Protein AF-A0AAD6HAD9-F1 (afdb_monomer_lite)

Secondary structure (DSSP, 8-state):
--GGG-S-----S---HHHHHHT--GGGGTTHHHHHHHHHHHHHHH-TTT-TT--SS-HHHHHHHHHHHHHHHHHS-EEE---SSS--EEE-HHHHHHHHHHHHHSHHHHHHHHHHHHHHHHTT--HHHHHHHHHHHH---TT---GGG---PPPP------------EEETTEEE--------

Sequence (184 aa):
MQPDRVKGLVQDGVCDAEIMYSGYWTTNILHTDKIMTKCFESCQRAGPTQCSFAGDDSPKSLEATLDKNFESLNRTPLVVPGSDTRGPDIITYSDVLRYIKKSVYEPLEYFPTLADIFTGLSLGNRSVLADIKNAEKISIHPIDDDQRKLTFRPPIRGNHPEVPGIYCLHRWGRPFCSGEGGLF

Foldseek 3Di:
DCPVPDPDDDDDDDDDPVCVVVVNRPVVCLCLLVLLLVLLVVLCVVPCVQFVLHDPDHSVVSVVLVVVLQVVQQVDWQWDPDDPVGHTDTHHSVLLVVLSVVCSVPVVPRSRVNRVCSNCSSVSNHVSSRVVVVVVVVPPPVPPPPPVPPPPDDDDPDDDPDDDDQPQDCDSVDGDRDDDDDDD

Structure (mmCIF, N/CA/C/O backbone):
data_AF-A0AAD6HAD9-F1
#
_entry.id   AF-A0AAD6HAD9-F1
#
loop_
_atom_site.group_PDB
_atom_site.id
_atom_site.type_symbol
_atom_site.label_atom_id
_atom_site.label_alt_id
_atom_site.label_comp_id
_atom_site.label_asym_id
_atom_site.label_entity_id
_atom_site.label_seq_id
_atom_site.pdbx_PDB_ins_code
_atom_site.Cartn_x
_atom_site.Cartn_y
_atom_site.Cartn_z
_atom_site.occupancy
_atom_site.B_iso_or_equiv
_atom_site.auth_seq_id
_atom_site.auth_comp_id
_atom_site.auth_asym_id
_atom_site.auth_atom_id
_atom_site.pdbx_PDB_model_num
ATOM 1 N N . MET A 1 1 ? 29.698 -16.684 -18.029 1.00 71.69 1 MET A N 1
ATOM 2 C CA . MET A 1 1 ? 28.611 -16.364 -18.985 1.00 71.69 1 MET A CA 1
ATOM 3 C C . MET A 1 1 ? 29.084 -16.716 -20.401 1.00 71.69 1 MET A C 1
ATOM 5 O O . MET A 1 1 ? 30.279 -16.583 -20.629 1.00 71.69 1 MET A O 1
ATOM 9 N N . GLN A 1 2 ? 28.209 -17.199 -21.301 1.00 88.94 2 GLN A N 1
ATOM 10 C CA . GLN A 1 2 ? 28.517 -17.602 -22.698 1.00 88.94 2 GLN A CA 1
ATOM 11 C C . GLN A 1 2 ? 27.664 -16.786 -23.694 1.00 88.94 2 GLN A C 1
ATOM 13 O O . GLN A 1 2 ? 26.629 -17.271 -24.159 1.00 88.94 2 GLN A O 1
ATOM 18 N N . PRO A 1 3 ? 28.027 -15.519 -23.965 1.00 90.25 3 PRO A N 1
ATOM 19 C CA . PRO A 1 3 ? 27.210 -14.617 -24.782 1.00 90.25 3 PRO A CA 1
ATOM 20 C C . PRO A 1 3 ? 27.079 -15.085 -26.238 1.00 90.25 3 PRO A C 1
ATOM 22 O O . PRO A 1 3 ? 26.041 -14.889 -26.859 1.00 90.25 3 PRO A O 1
ATOM 25 N N . ASP A 1 4 ? 28.104 -15.767 -26.752 1.00 95.31 4 ASP A N 1
ATOM 26 C CA . ASP A 1 4 ? 28.208 -16.307 -28.113 1.00 95.31 4 ASP A CA 1
ATOM 27 C C . ASP A 1 4 ? 27.143 -17.364 -28.447 1.00 95.31 4 ASP A C 1
ATOM 29 O O . ASP A 1 4 ? 26.900 -17.662 -29.616 1.00 95.31 4 ASP A O 1
ATOM 33 N N . ARG A 1 5 ? 26.483 -17.926 -27.428 1.00 94.31 5 ARG A N 1
ATOM 34 C CA . ARG A 1 5 ? 25.480 -18.989 -27.585 1.00 94.31 5 ARG A CA 1
ATOM 35 C C . ARG A 1 5 ? 24.038 -18.499 -27.512 1.00 94.31 5 ARG A C 1
ATOM 37 O O . ARG A 1 5 ? 23.118 -19.285 -27.749 1.00 94.31 5 ARG A O 1
ATOM 44 N N . VAL A 1 6 ? 23.821 -17.228 -27.187 1.00 93.38 6 VAL A N 1
ATOM 45 C CA . VAL A 1 6 ? 22.478 -16.659 -27.050 1.00 93.38 6 VAL A CA 1
ATOM 46 C C . VAL A 1 6 ? 21.971 -16.238 -28.427 1.00 93.38 6 VAL A C 1
ATOM 48 O O . VAL A 1 6 ? 22.412 -15.241 -28.986 1.00 93.38 6 VAL A O 1
ATOM 51 N N . LYS A 1 7 ? 21.026 -17.005 -28.983 1.00 94.06 7 LYS A N 1
ATOM 52 C CA . LYS A 1 7 ? 20.388 -16.689 -30.277 1.00 94.06 7 LYS A CA 1
ATOM 53 C C . LYS A 1 7 ? 19.258 -15.659 -30.165 1.00 94.06 7 LYS A C 1
ATOM 55 O O . LYS A 1 7 ? 18.898 -15.045 -31.161 1.00 94.06 7 LYS A O 1
ATOM 60 N N . GLY A 1 8 ? 18.699 -15.491 -28.968 1.00 92.62 8 GLY A N 1
ATOM 61 C CA . GLY A 1 8 ? 17.641 -14.535 -28.661 1.00 92.62 8 GLY A CA 1
ATOM 62 C C . GLY A 1 8 ? 17.421 -14.446 -27.154 1.00 92.62 8 GLY A C 1
ATOM 63 O O . GLY A 1 8 ? 17.577 -15.442 -26.446 1.00 92.62 8 GLY A O 1
ATOM 64 N N . LEU A 1 9 ? 17.095 -13.250 -26.672 1.00 90.44 9 LEU A N 1
ATOM 65 C CA . LEU A 1 9 ? 16.843 -12.955 -25.265 1.00 90.44 9 LEU A CA 1
ATOM 66 C C . LEU A 1 9 ? 15.732 -11.909 -25.180 1.00 90.44 9 LEU A C 1
ATOM 68 O O . LEU A 1 9 ? 15.817 -10.869 -25.829 1.00 90.44 9 LEU A O 1
ATOM 72 N N . VAL A 1 10 ? 14.718 -12.182 -24.363 1.00 93.50 10 VAL A N 1
ATOM 73 C CA . VAL A 1 10 ? 13.719 -11.196 -23.945 1.00 93.50 10 VAL A CA 1
ATOM 74 C C . VAL A 1 10 ? 13.881 -11.023 -22.446 1.00 93.50 10 VAL A C 1
ATOM 76 O O . VAL A 1 10 ? 13.849 -12.002 -21.704 1.00 93.50 10 VAL A O 1
ATOM 79 N N . GLN A 1 11 ? 14.091 -9.783 -22.023 1.00 90.81 11 GLN A N 1
ATOM 80 C CA . GLN A 1 11 ? 14.205 -9.419 -20.622 1.00 90.81 11 GLN A CA 1
ATOM 81 C C . GLN A 1 11 ? 13.042 -8.494 -20.276 1.00 90.81 11 GLN A C 1
ATOM 83 O O . GLN A 1 11 ? 13.083 -7.300 -20.564 1.00 90.81 11 GLN A O 1
ATOM 88 N N . ASP A 1 12 ? 12.005 -9.081 -19.689 1.00 89.06 12 ASP A N 1
ATOM 89 C CA . ASP A 1 12 ? 10.844 -8.373 -19.162 1.00 89.06 12 ASP A CA 1
ATOM 90 C C . ASP A 1 12 ? 10.980 -8.293 -17.635 1.00 89.06 12 ASP A C 1
ATOM 92 O O . ASP A 1 12 ? 11.034 -9.319 -16.958 1.00 89.06 12 ASP A O 1
ATOM 96 N N . GLY A 1 13 ? 11.159 -7.078 -17.113 1.00 85.06 13 GLY A N 1
ATOM 97 C CA . GLY A 1 13 ? 11.623 -6.829 -15.744 1.00 85.06 13 GLY A CA 1
ATOM 98 C C . GLY A 1 13 ? 13.147 -6.684 -15.659 1.00 85.06 13 GLY A C 1
ATOM 99 O O . GLY A 1 13 ? 13.895 -7.649 -15.495 1.00 85.06 13 GLY A O 1
ATOM 100 N N . VAL A 1 14 ? 13.632 -5.445 -15.771 1.00 86.94 14 VAL A N 1
ATOM 101 C CA . VAL A 1 14 ? 15.060 -5.139 -15.609 1.00 86.94 14 VAL A CA 1
ATOM 102 C C . VAL A 1 14 ? 15.415 -5.160 -14.130 1.00 86.94 14 VAL A C 1
ATOM 104 O O . VAL A 1 14 ? 14.751 -4.531 -13.311 1.00 86.94 14 VAL A O 1
ATOM 107 N N . CYS A 1 15 ? 16.489 -5.868 -13.802 1.00 86.50 15 CYS A N 1
ATOM 108 C CA . CYS A 1 15 ? 16.972 -6.004 -12.443 1.00 86.50 15 CYS A CA 1
ATOM 109 C C . CYS A 1 15 ? 18.460 -5.665 -12.403 1.00 86.50 15 CYS A C 1
ATOM 111 O O . CYS A 1 15 ? 19.235 -6.183 -13.210 1.00 86.50 15 CYS A O 1
ATOM 113 N N . ASP A 1 16 ? 18.853 -4.783 -11.489 1.00 87.50 16 ASP A N 1
ATOM 114 C CA . ASP A 1 16 ? 20.256 -4.444 -11.274 1.00 87.50 16 ASP A CA 1
ATOM 115 C C . ASP A 1 16 ? 20.930 -5.580 -10.498 1.00 87.50 16 ASP A C 1
ATOM 117 O O . ASP A 1 16 ? 20.691 -5.762 -9.304 1.00 87.50 16 ASP A O 1
ATOM 121 N N . ALA A 1 17 ? 21.747 -6.376 -11.188 1.00 87.75 17 ALA A N 1
ATOM 122 C CA . ALA A 1 17 ? 22.358 -7.564 -10.607 1.00 87.75 17 ALA A CA 1
ATOM 123 C C . ALA A 1 17 ? 23.283 -7.238 -9.422 1.00 87.75 17 ALA A C 1
ATOM 125 O O . ALA A 1 17 ? 23.290 -7.984 -8.444 1.00 87.75 17 ALA A O 1
ATOM 126 N N . GLU A 1 18 ? 24.036 -6.137 -9.471 1.00 87.94 18 GLU A N 1
ATOM 127 C CA . GLU A 1 18 ? 24.963 -5.769 -8.394 1.00 87.94 18 GLU A CA 1
ATOM 128 C C . GLU A 1 18 ? 24.191 -5.420 -7.121 1.00 87.94 18 GLU A C 1
ATOM 130 O O . GLU A 1 18 ? 24.481 -5.940 -6.040 1.00 87.94 18 GLU A O 1
ATOM 135 N N . ILE A 1 19 ? 23.145 -4.608 -7.270 1.00 83.75 19 ILE A N 1
ATOM 136 C CA . ILE A 1 19 ? 22.260 -4.202 -6.179 1.00 83.75 19 ILE A CA 1
ATOM 137 C C . ILE A 1 19 ? 21.512 -5.418 -5.615 1.00 83.75 19 ILE A C 1
ATOM 139 O O . ILE A 1 19 ? 21.506 -5.627 -4.399 1.00 83.75 19 ILE A O 1
ATOM 143 N N . MET A 1 20 ? 21.000 -6.306 -6.468 1.00 82.00 20 MET A N 1
ATOM 144 C CA . MET A 1 20 ? 20.342 -7.537 -6.020 1.00 82.00 20 MET A CA 1
ATOM 145 C C . MET A 1 20 ? 21.268 -8.448 -5.214 1.00 82.00 20 MET A C 1
ATOM 147 O O . MET A 1 20 ? 20.885 -8.908 -4.136 1.00 82.00 20 MET A O 1
ATOM 151 N N . TYR A 1 21 ? 22.494 -8.688 -5.692 1.00 86.75 21 TYR A N 1
ATOM 152 C CA . TYR A 1 21 ? 23.461 -9.529 -4.979 1.00 86.75 21 TYR A CA 1
ATOM 153 C C . TYR A 1 21 ? 24.024 -8.862 -3.722 1.00 86.75 21 TYR A C 1
ATOM 155 O O . TYR A 1 21 ? 24.434 -9.564 -2.798 1.00 86.75 21 TYR A O 1
ATOM 163 N N . SER A 1 22 ? 24.001 -7.529 -3.641 1.00 88.50 22 SER A N 1
ATOM 164 C CA . SER A 1 22 ? 24.360 -6.800 -2.420 1.00 88.50 22 SER A CA 1
ATOM 165 C C . SER A 1 22 ? 23.329 -6.958 -1.293 1.00 88.50 22 SER A C 1
ATOM 167 O O . SER A 1 22 ? 23.626 -6.647 -0.141 1.00 88.50 22 SER A O 1
ATOM 169 N N . GLY A 1 23 ? 22.121 -7.443 -1.606 1.00 82.19 23 GLY A N 1
ATOM 170 C CA . GLY A 1 23 ? 21.014 -7.565 -0.658 1.00 82.19 23 GLY A CA 1
ATOM 171 C C . GLY A 1 23 ? 20.249 -6.259 -0.421 1.00 82.19 23 GLY A C 1
ATOM 172 O O . GLY A 1 23 ? 19.276 -6.257 0.333 1.00 82.19 23 GLY A O 1
ATOM 173 N N . TYR A 1 24 ? 20.624 -5.163 -1.083 1.00 77.75 24 TYR A N 1
ATOM 174 C CA . TYR A 1 24 ? 19.885 -3.904 -1.050 1.00 77.75 24 TYR A CA 1
ATOM 175 C C . TYR A 1 24 ? 18.878 -3.877 -2.201 1.00 77.75 24 TYR A C 1
ATOM 177 O O . TYR A 1 24 ? 19.264 -3.889 -3.350 1.00 77.75 24 TYR A O 1
ATOM 185 N N . TRP A 1 25 ? 17.573 -3.854 -1.926 1.00 75.31 25 TRP A N 1
ATOM 186 C CA . TRP A 1 25 ? 16.522 -3.946 -2.963 1.00 75.31 25 TRP A CA 1
ATOM 187 C C . TRP A 1 25 ? 15.905 -2.573 -3.275 1.00 75.31 25 TRP A C 1
ATOM 189 O O . TRP A 1 25 ? 14.703 -2.437 -3.505 1.00 75.31 25 TRP A O 1
ATOM 199 N N . THR A 1 26 ? 16.719 -1.521 -3.213 1.00 80.25 26 THR A N 1
ATOM 200 C CA . THR A 1 26 ? 16.258 -0.124 -3.205 1.00 80.25 26 THR A CA 1
ATOM 201 C C . THR A 1 26 ? 15.750 0.354 -4.564 1.00 80.25 26 THR A C 1
ATOM 203 O O . THR A 1 26 ? 14.850 1.191 -4.624 1.00 80.25 26 THR A O 1
ATOM 206 N N . THR A 1 27 ? 16.254 -0.204 -5.664 1.00 83.00 27 THR A N 1
ATOM 207 C CA . THR A 1 27 ? 15.806 0.137 -7.024 1.00 83.00 27 THR A CA 1
ATOM 208 C C . THR A 1 27 ? 14.362 -0.286 -7.291 1.00 83.00 27 THR A C 1
ATOM 210 O O . THR A 1 27 ? 13.644 0.415 -8.001 1.00 83.00 27 THR A O 1
ATOM 213 N N . ASN A 1 28 ? 13.897 -1.361 -6.649 1.00 80.38 28 ASN A N 1
ATOM 214 C CA . ASN A 1 28 ? 12.541 -1.891 -6.820 1.00 80.38 28 ASN A CA 1
ATOM 215 C C . ASN A 1 28 ? 11.458 -1.003 -6.190 1.00 80.38 28 ASN A C 1
ATOM 217 O O . ASN A 1 28 ? 10.289 -1.120 -6.546 1.00 80.38 28 ASN A O 1
ATOM 221 N N . ILE A 1 29 ? 11.827 -0.123 -5.254 1.00 85.50 29 ILE A N 1
ATOM 222 C CA . ILE A 1 29 ? 10.876 0.744 -4.543 1.00 85.50 29 ILE A CA 1
ATOM 223 C C . ILE A 1 29 ? 10.889 2.192 -5.039 1.00 85.50 29 ILE A C 1
ATOM 225 O O . ILE A 1 29 ? 9.988 2.951 -4.681 1.00 85.50 29 ILE A O 1
ATOM 229 N N . LEU A 1 30 ? 11.856 2.563 -5.887 1.00 88.00 30 LEU A N 1
ATOM 230 C CA . LEU A 1 30 ? 12.130 3.947 -6.292 1.00 88.00 30 LEU A CA 1
ATOM 231 C C . LEU A 1 30 ? 10.918 4.677 -6.890 1.00 88.00 30 LEU A C 1
ATOM 233 O O . LEU A 1 30 ? 10.802 5.885 -6.732 1.00 88.00 30 LEU A O 1
ATOM 237 N N . HIS A 1 31 ? 10.034 3.955 -7.581 1.00 89.56 31 HIS A N 1
ATOM 238 C CA . HIS A 1 31 ? 8.884 4.524 -8.293 1.00 89.56 31 HIS A CA 1
ATOM 239 C C . HIS A 1 31 ? 7.530 4.231 -7.634 1.00 89.56 31 HIS A C 1
ATOM 241 O O . HIS A 1 31 ? 6.481 4.513 -8.217 1.00 89.56 31 HIS A O 1
ATOM 247 N N . THR A 1 32 ? 7.535 3.653 -6.432 1.00 91.81 32 THR A N 1
ATOM 248 C CA . THR A 1 32 ? 6.307 3.252 -5.725 1.00 91.81 32 THR A CA 1
ATOM 249 C C . THR A 1 32 ? 5.399 4.449 -5.436 1.00 91.81 32 THR A C 1
ATOM 251 O O . THR A 1 32 ? 4.180 4.359 -5.557 1.00 91.81 32 THR A O 1
ATOM 254 N N . ASP A 1 33 ? 5.995 5.594 -5.107 1.00 90.56 33 ASP A N 1
ATOM 255 C CA . ASP A 1 33 ? 5.325 6.875 -4.863 1.00 90.56 33 ASP A CA 1
ATOM 256 C C . ASP A 1 33 ? 4.538 7.366 -6.090 1.00 90.56 33 ASP A C 1
ATOM 258 O O . ASP A 1 33 ? 3.381 7.782 -5.981 1.00 90.56 33 ASP A O 1
ATOM 262 N N . LYS A 1 34 ? 5.127 7.251 -7.284 1.00 94.00 34 LYS A N 1
ATOM 263 C CA . LYS A 1 34 ? 4.478 7.626 -8.546 1.00 94.00 34 LYS A CA 1
ATOM 264 C C . LYS A 1 34 ? 3.298 6.711 -8.855 1.00 94.00 34 LYS A C 1
ATOM 266 O O . LYS A 1 34 ? 2.255 7.194 -9.294 1.00 94.00 34 LYS A O 1
ATOM 271 N N . ILE A 1 35 ? 3.437 5.409 -8.599 1.00 95.31 35 ILE A N 1
ATOM 272 C CA . ILE A 1 35 ? 2.349 4.437 -8.780 1.00 95.31 35 ILE A CA 1
ATOM 273 C C . ILE A 1 35 ? 1.197 4.744 -7.813 1.00 95.31 35 ILE A C 1
ATOM 275 O O . ILE A 1 35 ? 0.042 4.799 -8.234 1.00 95.31 35 ILE A O 1
ATOM 279 N N . MET A 1 36 ? 1.497 5.044 -6.546 1.00 94.81 36 MET A N 1
ATOM 280 C CA . MET A 1 36 ? 0.482 5.451 -5.567 1.00 94.81 36 MET A CA 1
ATOM 281 C C . MET A 1 36 ? -0.199 6.769 -5.940 1.00 94.81 36 MET A C 1
ATOM 283 O O . MET A 1 36 ? -1.417 6.886 -5.821 1.00 94.81 36 MET A O 1
ATOM 287 N N . THR A 1 37 ? 0.545 7.727 -6.492 1.00 94.38 37 THR A N 1
ATOM 288 C CA . THR A 1 37 ? -0.038 8.964 -7.035 1.00 94.38 37 THR A CA 1
ATOM 289 C C . THR A 1 37 ? -1.063 8.646 -8.130 1.00 94.38 37 THR A C 1
ATOM 291 O O . THR A 1 37 ? -2.175 9.173 -8.112 1.00 94.38 37 THR A O 1
ATOM 294 N N . LYS A 1 38 ? -0.747 7.714 -9.043 1.00 94.81 38 LYS A N 1
ATOM 295 C CA . LYS A 1 38 ? -1.691 7.245 -10.071 1.00 94.81 38 LYS A CA 1
ATOM 296 C C . LYS A 1 38 ? -2.892 6.495 -9.501 1.00 94.81 38 LYS A C 1
ATOM 298 O O . LYS A 1 38 ? -3.981 6.615 -10.069 1.00 94.81 38 LYS A O 1
ATOM 303 N N . CYS A 1 39 ? -2.728 5.773 -8.393 1.00 94.25 39 CYS A N 1
ATOM 304 C CA . CYS A 1 39 ? -3.841 5.169 -7.663 1.00 94.25 39 CYS A CA 1
ATOM 305 C C . CYS A 1 39 ? -4.832 6.245 -7.196 1.00 94.25 39 CYS A C 1
ATOM 307 O O . CYS A 1 39 ? -6.022 6.147 -7.494 1.00 94.25 39 CYS A O 1
ATOM 309 N N . PHE A 1 40 ? -4.351 7.305 -6.539 1.00 94.81 40 PHE A N 1
ATOM 310 C CA . PHE A 1 40 ? -5.209 8.391 -6.053 1.00 94.81 40 PHE A CA 1
ATOM 311 C C . PHE A 1 40 ? -5.872 9.174 -7.190 1.00 94.81 40 PHE A C 1
ATOM 313 O O . PHE A 1 40 ? -7.075 9.411 -7.140 1.00 94.81 40 PHE A O 1
ATOM 320 N N . GLU A 1 41 ? -5.124 9.523 -8.242 1.00 94.31 41 GLU A N 1
ATOM 321 C CA . GLU A 1 41 ? -5.680 10.177 -9.437 1.00 94.31 41 GLU A CA 1
ATOM 322 C C . GLU A 1 41 ? -6.781 9.330 -10.093 1.00 94.31 41 GLU A C 1
ATOM 324 O O . GLU A 1 41 ? -7.819 9.848 -10.508 1.00 94.31 41 GLU A O 1
ATOM 329 N N . SER A 1 42 ? -6.566 8.017 -10.195 1.00 93.25 42 SER A N 1
ATOM 330 C CA . SER A 1 42 ? -7.535 7.106 -10.810 1.00 93.25 42 SER A CA 1
ATOM 331 C C . SER A 1 42 ? -8.772 6.926 -9.941 1.00 93.25 42 SER A C 1
ATOM 333 O O . SER A 1 42 ? -9.878 6.990 -10.468 1.00 93.25 42 SER A O 1
ATOM 335 N N . CYS A 1 43 ? -8.593 6.774 -8.629 1.00 94.12 43 CYS A N 1
ATOM 336 C CA . CYS A 1 43 ? -9.685 6.693 -7.666 1.00 94.12 43 CYS A CA 1
ATOM 337 C C . CYS A 1 43 ? -10.557 7.955 -7.700 1.00 94.12 43 CYS A C 1
ATOM 339 O O . CYS A 1 43 ? -11.773 7.864 -7.845 1.00 94.12 43 CYS A O 1
ATOM 341 N N . GLN A 1 44 ? -9.934 9.137 -7.668 1.00 93.00 44 GLN A N 1
ATOM 342 C CA . GLN A 1 44 ? -10.650 10.409 -7.742 1.00 93.00 44 GLN A CA 1
ATOM 343 C C . GLN A 1 44 ? -11.435 10.543 -9.057 1.00 93.00 44 GLN A C 1
ATOM 345 O O . GLN A 1 44 ? -12.605 10.913 -9.049 1.00 93.00 44 GLN A O 1
ATOM 350 N N . ARG A 1 45 ? -10.812 10.200 -10.192 1.00 92.94 45 ARG A N 1
ATOM 351 C CA . ARG A 1 45 ? -11.457 10.243 -11.513 1.00 92.94 45 ARG A CA 1
ATOM 352 C C . ARG A 1 45 ? -12.618 9.256 -11.644 1.00 92.94 45 ARG A C 1
ATOM 354 O O . ARG A 1 45 ? -13.565 9.547 -12.368 1.00 92.94 45 ARG A O 1
ATOM 361 N N . ALA A 1 46 ? -12.536 8.102 -10.986 1.00 93.12 46 ALA A N 1
ATOM 362 C CA . ALA A 1 46 ? -13.614 7.118 -10.950 1.00 93.12 46 ALA A CA 1
ATOM 363 C C . ALA A 1 46 ? -14.814 7.609 -10.114 1.00 93.12 46 ALA A C 1
ATOM 365 O O . ALA A 1 46 ? -15.957 7.259 -10.405 1.00 93.12 46 ALA A O 1
ATOM 366 N N . GLY A 1 47 ? -14.553 8.464 -9.120 1.00 91.75 47 GLY A N 1
ATOM 367 C CA . GLY A 1 47 ? -15.562 9.059 -8.251 1.00 91.75 47 GLY A CA 1
ATOM 368 C C . GLY A 1 47 ? -16.059 8.108 -7.151 1.00 91.75 47 GLY A C 1
ATOM 369 O O . GLY A 1 47 ? -15.714 6.923 -7.138 1.00 91.75 47 GLY A O 1
ATOM 370 N N . PRO A 1 48 ? -16.901 8.609 -6.228 1.00 91.12 48 PRO A N 1
ATOM 371 C CA . PRO A 1 48 ? -17.311 7.885 -5.017 1.00 91.12 48 PRO A CA 1
ATOM 372 C C . PRO A 1 48 ? -18.166 6.641 -5.283 1.00 91.12 48 PRO A C 1
ATOM 374 O O . PRO A 1 48 ? -18.316 5.794 -4.410 1.00 91.12 48 PRO A O 1
ATOM 377 N N . THR A 1 49 ? -18.734 6.507 -6.483 1.00 90.50 49 THR A N 1
ATOM 378 C CA . THR A 1 49 ? -19.531 5.334 -6.868 1.00 90.50 49 THR A CA 1
ATOM 379 C C . THR A 1 49 ? -18.675 4.134 -7.267 1.00 90.50 49 THR A C 1
ATOM 381 O O . THR A 1 49 ? -19.144 3.005 -7.157 1.00 90.50 49 THR A O 1
ATOM 384 N N . GLN A 1 50 ? -17.447 4.363 -7.745 1.00 90.94 50 GLN A N 1
ATOM 385 C CA . GLN A 1 50 ? -16.538 3.311 -8.219 1.00 90.94 50 GLN A CA 1
ATOM 386 C C . GLN A 1 50 ? -15.293 3.152 -7.345 1.00 90.94 50 GLN A C 1
ATOM 388 O O . GLN A 1 50 ? -14.665 2.097 -7.371 1.00 90.94 50 GLN A O 1
ATOM 393 N N . CYS A 1 51 ? -14.925 4.180 -6.583 1.00 94.06 51 CYS A N 1
ATOM 394 C CA . CYS A 1 51 ? -13.837 4.121 -5.624 1.00 94.06 51 CYS A CA 1
ATOM 395 C C . CYS A 1 51 ? -14.319 4.637 -4.269 1.00 94.06 51 CYS A C 1
ATOM 397 O O . CYS A 1 51 ? -14.625 5.819 -4.127 1.00 94.06 51 CYS A O 1
ATOM 399 N N . SER A 1 52 ? -14.332 3.773 -3.256 1.00 92.50 52 SER A N 1
ATOM 400 C CA . SER A 1 52 ? -14.795 4.122 -1.907 1.00 92.50 52 SER A CA 1
ATOM 401 C C . SER A 1 52 ? -13.954 5.221 -1.246 1.00 92.50 52 SER A C 1
ATOM 403 O O . SER A 1 52 ? -14.439 5.941 -0.378 1.00 92.50 52 SER A O 1
ATOM 405 N N . PHE A 1 53 ? -12.685 5.336 -1.654 1.00 92.19 53 PHE A N 1
ATOM 406 C CA . PHE A 1 53 ? -11.737 6.310 -1.121 1.00 92.19 53 PHE A CA 1
ATOM 407 C C . PHE A 1 53 ? -11.759 7.633 -1.885 1.00 92.19 53 PHE A C 1
ATOM 409 O O . PHE A 1 53 ? -10.983 8.532 -1.570 1.00 92.19 53 PHE A O 1
ATOM 416 N N . ALA A 1 54 ? -12.603 7.769 -2.911 1.00 90.62 54 ALA A N 1
ATOM 417 C CA . ALA A 1 54 ? -12.728 9.029 -3.621 1.00 90.62 54 ALA A CA 1
ATOM 418 C C . ALA A 1 54 ? -13.361 10.066 -2.686 1.00 90.62 54 ALA A C 1
ATOM 420 O O . ALA A 1 54 ? -14.495 9.913 -2.238 1.00 90.62 54 ALA A O 1
ATOM 421 N N . GLY A 1 55 ? -12.600 11.113 -2.385 1.00 77.94 55 GLY A N 1
ATOM 422 C CA . GLY A 1 55 ? -13.098 12.299 -1.703 1.00 77.94 55 GLY A CA 1
ATOM 423 C C . GLY A 1 55 ? -13.533 13.369 -2.699 1.00 77.94 55 GLY A C 1
ATOM 424 O O . GLY A 1 55 ? -13.207 13.300 -3.884 1.00 77.94 55 GLY A O 1
ATOM 425 N N . ASP A 1 56 ? -14.206 14.395 -2.185 1.00 71.12 56 ASP A N 1
ATOM 426 C CA . ASP A 1 56 ? -14.631 15.563 -2.971 1.00 71.12 56 ASP A CA 1
ATOM 427 C C . ASP A 1 56 ? -13.446 16.460 -3.395 1.00 71.12 56 ASP A C 1
ATOM 429 O O . ASP A 1 56 ? -13.564 17.305 -4.281 1.00 71.12 56 ASP A O 1
ATOM 433 N N . ASP A 1 57 ? -12.284 16.252 -2.770 1.00 69.38 57 ASP A N 1
ATOM 434 C CA . ASP A 1 57 ? -11.065 17.038 -2.947 1.00 69.38 57 ASP A CA 1
ATOM 435 C C . ASP A 1 57 ? -10.060 16.391 -3.925 1.00 69.38 57 ASP A C 1
ATOM 437 O O . ASP A 1 57 ? -10.306 15.369 -4.555 1.00 69.38 57 ASP A O 1
ATOM 441 N N . SER A 1 58 ? -8.880 17.006 -4.062 1.00 86.75 58 SER A N 1
ATOM 442 C CA . SER A 1 58 ? -7.774 16.580 -4.940 1.00 86.75 58 SER A CA 1
ATOM 443 C C . SER A 1 58 ? -7.110 15.234 -4.561 1.00 86.75 58 SER A C 1
ATOM 445 O O . SER A 1 58 ? -7.138 14.850 -3.388 1.00 86.75 58 SER A O 1
ATOM 447 N N . PRO A 1 59 ? -6.358 14.574 -5.476 1.00 87.81 59 PRO A N 1
ATOM 448 C CA . PRO A 1 59 ? -5.578 13.363 -5.164 1.00 87.81 59 PRO A CA 1
ATOM 449 C C . PRO A 1 59 ? -4.566 13.578 -4.031 1.00 87.81 59 PRO A C 1
ATOM 451 O O . PRO A 1 59 ? -4.276 12.674 -3.255 1.00 87.81 59 PRO A O 1
ATOM 454 N N . LYS A 1 60 ? -4.067 14.811 -3.891 1.00 89.31 60 LYS A N 1
ATOM 455 C CA . LYS A 1 60 ? -3.157 15.211 -2.814 1.00 89.31 60 LYS A CA 1
ATOM 456 C C . LYS A 1 60 ? -3.833 15.196 -1.437 1.00 89.31 60 LYS A C 1
ATOM 458 O O . LYS A 1 60 ? -3.166 14.974 -0.431 1.00 89.31 60 LYS A O 1
ATOM 463 N N . SER A 1 61 ? -5.147 15.423 -1.382 1.00 90.75 61 SER A N 1
ATOM 464 C CA . SER A 1 61 ? -5.930 15.289 -0.146 1.00 90.75 61 SER A CA 1
ATOM 465 C C . SER A 1 61 ? -6.027 13.822 0.284 1.00 90.75 61 SER A C 1
ATOM 467 O O . SER A 1 61 ? -5.883 13.508 1.467 1.00 90.75 61 SER A O 1
ATOM 469 N N . LEU A 1 62 ? -6.174 12.909 -0.682 1.00 91.38 62 LEU A N 1
ATOM 470 C CA . LEU A 1 62 ? -6.174 11.464 -0.439 1.00 91.38 62 LEU A CA 1
ATOM 471 C C . LEU A 1 62 ? -4.818 10.978 0.087 1.00 91.38 62 LEU A C 1
ATOM 473 O O . LEU A 1 62 ? -4.771 10.264 1.087 1.00 91.38 62 LEU A O 1
ATOM 477 N N . GLU A 1 63 ? -3.721 11.442 -0.518 1.00 91.94 63 GLU A N 1
ATOM 478 C CA . GLU A 1 63 ? -2.354 11.186 -0.037 1.00 91.94 63 GLU A CA 1
ATOM 479 C C . GLU A 1 63 ? -2.164 11.693 1.404 1.00 91.94 63 GLU A C 1
ATOM 481 O O . GLU A 1 63 ? -1.729 10.946 2.279 1.00 91.94 63 GLU A O 1
ATOM 486 N N . ALA A 1 64 ? -2.580 12.931 1.696 1.00 92.75 64 ALA A N 1
ATOM 487 C CA . ALA A 1 64 ? -2.489 13.499 3.042 1.00 92.75 64 ALA A CA 1
ATOM 488 C C . ALA A 1 64 ? -3.357 12.754 4.073 1.00 92.75 64 ALA A C 1
ATOM 490 O O . ALA A 1 64 ? -3.004 12.680 5.251 1.00 92.75 64 ALA A O 1
ATOM 491 N N . THR A 1 65 ? -4.498 12.209 3.649 1.00 92.50 65 THR A N 1
ATOM 492 C CA . THR A 1 65 ? -5.376 11.392 4.498 1.00 92.50 65 THR A CA 1
ATOM 493 C C . THR A 1 65 ? -4.718 10.057 4.823 1.00 92.50 65 THR A C 1
ATOM 495 O O . THR A 1 65 ? -4.702 9.650 5.985 1.00 92.50 65 THR A O 1
ATOM 498 N N . LEU A 1 66 ? -4.106 9.408 3.828 1.00 92.56 66 LEU A N 1
ATOM 499 C CA . LEU A 1 66 ? -3.337 8.188 4.054 1.00 92.56 66 LEU A CA 1
ATOM 500 C C . LEU A 1 66 ? -2.167 8.429 5.018 1.00 92.56 66 LEU A C 1
ATOM 502 O O . LEU A 1 66 ? -1.968 7.637 5.937 1.00 92.56 66 LEU A O 1
ATOM 506 N N . ASP A 1 67 ? -1.444 9.538 4.866 1.00 92.94 67 ASP A N 1
ATOM 507 C CA . ASP A 1 67 ? -0.338 9.887 5.762 1.00 92.94 67 ASP A CA 1
ATOM 508 C C . ASP A 1 67 ? -0.799 10.042 7.219 1.00 92.94 67 ASP A C 1
ATOM 510 O O . ASP A 1 67 ? -0.172 9.499 8.129 1.00 92.94 67 ASP A O 1
ATOM 514 N N . LYS A 1 68 ? -1.941 10.699 7.456 1.00 93.56 68 LYS A N 1
ATOM 515 C CA . LYS A 1 68 ? -2.536 10.795 8.802 1.00 93.56 68 LYS A CA 1
ATOM 516 C C . LYS A 1 68 ? -2.913 9.423 9.360 1.00 93.56 68 LYS A C 1
ATOM 518 O O . LYS A 1 68 ? -2.662 9.146 10.535 1.00 93.56 68 LYS A O 1
ATOM 523 N N . ASN A 1 69 ? -3.488 8.554 8.527 1.00 92.25 69 ASN A N 1
ATOM 524 C CA . ASN A 1 69 ? -3.815 7.185 8.921 1.00 92.25 69 ASN A CA 1
ATOM 525 C C . ASN A 1 69 ? -2.546 6.408 9.305 1.00 92.25 69 ASN A C 1
ATOM 527 O O . ASN A 1 69 ? -2.546 5.685 10.299 1.00 92.25 69 ASN A O 1
ATOM 531 N N . PHE A 1 70 ? -1.443 6.592 8.580 1.00 93.19 70 PHE A N 1
ATOM 532 C CA . PHE A 1 70 ? -0.151 5.983 8.898 1.00 93.19 70 PHE A CA 1
ATOM 533 C C . PHE A 1 70 ? 0.473 6.509 10.184 1.00 93.19 70 PHE A C 1
ATOM 535 O O . PHE A 1 70 ? 0.935 5.709 10.999 1.00 93.19 70 PHE A O 1
ATOM 542 N N . GLU A 1 71 ? 0.440 7.819 10.415 1.00 93.31 71 GLU A N 1
ATOM 543 C CA . GLU A 1 71 ? 0.884 8.406 11.681 1.00 93.31 71 GLU A CA 1
ATOM 544 C C . GLU A 1 71 ? 0.084 7.851 12.868 1.00 93.31 71 GLU A C 1
ATOM 546 O O . GLU A 1 71 ? 0.664 7.508 13.902 1.00 93.31 71 GLU A O 1
ATOM 551 N N . SER A 1 72 ? -1.235 7.700 12.706 1.00 91.38 72 SER A N 1
ATOM 552 C CA . SER A 1 72 ? -2.109 7.096 13.714 1.00 91.38 72 SER A CA 1
ATOM 553 C C . SER A 1 72 ? -1.770 5.622 13.955 1.00 91.38 72 SER A C 1
ATOM 555 O O . SER A 1 72 ? -1.521 5.234 15.097 1.00 91.38 72 SER A O 1
ATOM 557 N N . LEU A 1 73 ? -1.666 4.819 12.890 1.00 89.69 73 LEU A N 1
ATOM 558 C CA . LEU A 1 73 ? -1.337 3.390 12.958 1.00 89.69 73 LEU A CA 1
ATOM 559 C C . LEU A 1 73 ? 0.019 3.110 13.600 1.00 89.69 73 LEU A C 1
ATOM 561 O O . LEU A 1 73 ? 0.172 2.111 14.302 1.00 89.69 73 LEU A O 1
ATOM 565 N N . ASN A 1 74 ? 1.005 3.972 13.353 1.00 89.19 74 ASN A N 1
ATOM 566 C CA . ASN A 1 74 ? 2.343 3.813 13.907 1.00 89.19 74 ASN A CA 1
ATOM 567 C C . ASN A 1 74 ? 2.370 4.075 15.424 1.00 89.19 74 ASN A C 1
ATOM 569 O O . ASN A 1 74 ? 3.145 3.459 16.149 1.00 89.19 74 ASN A O 1
ATOM 573 N N . ARG A 1 75 ? 1.502 4.967 15.922 1.00 91.38 75 ARG A N 1
ATOM 574 C CA . ARG A 1 75 ? 1.365 5.249 17.362 1.00 91.38 75 ARG A CA 1
ATOM 575 C C . ARG A 1 75 ? 0.464 4.247 18.068 1.00 91.38 75 ARG A C 1
ATOM 577 O O . ARG A 1 75 ? 0.704 3.903 19.223 1.00 91.38 75 ARG A O 1
ATOM 584 N N . THR A 1 76 ? -0.611 3.825 17.414 1.00 91.75 76 THR A N 1
ATOM 585 C CA . THR A 1 76 ? -1.633 2.973 18.018 1.00 91.75 76 THR A CA 1
ATOM 586 C C . THR A 1 76 ? -2.117 1.952 16.994 1.00 91.75 76 THR A C 1
ATOM 588 O O . THR A 1 76 ? -3.008 2.248 16.194 1.00 91.75 76 THR A O 1
ATOM 591 N N . PRO A 1 77 ? -1.552 0.730 17.025 1.00 89.62 77 PRO A N 1
ATOM 592 C CA . PRO A 1 77 ? -2.053 -0.377 16.232 1.00 89.62 77 PRO A CA 1
ATOM 593 C C . PRO A 1 77 ? -3.528 -0.640 16.513 1.00 89.62 77 PRO A C 1
ATOM 595 O O . PRO A 1 77 ? -4.035 -0.454 17.624 1.00 89.62 77 PRO A O 1
ATOM 598 N N . LEU A 1 78 ? -4.226 -1.112 15.493 1.00 90.69 78 LEU A N 1
ATOM 599 C CA . LEU A 1 78 ? -5.662 -1.276 15.541 1.00 90.69 78 LEU A CA 1
ATOM 600 C C . LEU A 1 78 ? -6.012 -2.715 15.900 1.00 90.69 78 LEU A C 1
ATOM 602 O O . LEU A 1 78 ? -5.882 -3.622 15.086 1.00 90.69 78 LEU A O 1
ATOM 606 N N . VAL A 1 79 ? -6.504 -2.920 17.119 1.00 91.62 79 VAL A N 1
ATOM 607 C CA . VAL A 1 79 ? -7.050 -4.215 17.538 1.00 91.62 79 VAL A CA 1
ATOM 608 C C . VAL A 1 79 ? -8.358 -4.484 16.796 1.00 91.62 79 VAL A C 1
ATOM 610 O O . VA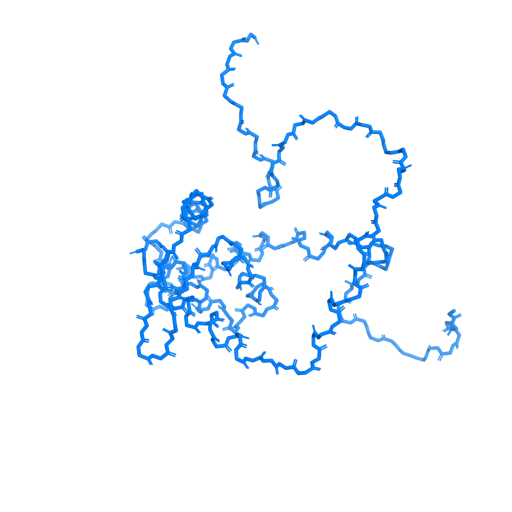L A 1 79 ? -9.198 -3.585 16.659 1.00 91.62 79 VAL A O 1
ATOM 613 N N . VAL A 1 80 ? -8.516 -5.717 16.326 1.00 92.88 80 VAL A N 1
ATOM 614 C CA . VAL A 1 80 ? -9.718 -6.232 15.675 1.00 92.88 80 VAL A CA 1
ATOM 615 C C . VAL A 1 80 ? -10.216 -7.417 16.494 1.00 92.88 80 VAL A C 1
ATOM 617 O O . VAL A 1 80 ? -9.502 -8.419 16.600 1.00 92.88 80 VAL A O 1
ATOM 620 N N . PRO A 1 81 ? -11.420 -7.327 17.085 1.00 91.12 81 PRO A N 1
ATOM 621 C CA . PRO A 1 81 ? -12.024 -8.455 17.776 1.00 91.12 81 PRO A CA 1
ATOM 622 C C . PRO A 1 81 ? -12.124 -9.685 16.870 1.00 91.12 81 PRO A C 1
ATOM 624 O O . PRO A 1 81 ? -12.154 -9.576 15.638 1.00 91.12 81 PRO A O 1
ATOM 627 N N . GLY A 1 82 ? -12.165 -10.861 17.492 1.00 90.31 82 GLY A N 1
ATOM 628 C CA . GLY A 1 82 ? -12.512 -12.078 16.772 1.00 90.31 82 GLY A CA 1
ATOM 629 C C . GLY A 1 82 ? -13.961 -12.027 16.286 1.00 90.31 82 GLY A C 1
ATOM 630 O O . GLY A 1 82 ? -14.812 -11.397 16.914 1.00 90.31 82 GLY A O 1
ATOM 631 N N . SER A 1 83 ? -14.217 -12.691 15.169 1.00 88.44 83 SER A N 1
ATOM 632 C CA . SER A 1 83 ? -15.542 -13.021 14.651 1.00 88.44 83 SER A CA 1
ATOM 633 C C . SER A 1 83 ? -15.732 -14.541 14.673 1.00 88.44 83 SER A C 1
ATOM 635 O O . SER A 1 83 ? -14.803 -15.289 14.984 1.00 88.44 83 SER A O 1
ATOM 637 N N . ASP A 1 84 ? -16.911 -15.012 14.271 1.00 86.75 84 ASP A N 1
ATOM 638 C CA . ASP A 1 84 ? -17.191 -16.449 14.132 1.00 86.75 84 ASP A CA 1
ATOM 639 C C . ASP A 1 84 ? -16.269 -17.148 13.114 1.00 86.75 84 ASP A C 1
ATOM 641 O O . ASP A 1 84 ? -16.063 -18.358 13.178 1.00 86.75 84 ASP A O 1
ATOM 645 N N . THR A 1 85 ? -15.697 -16.390 12.174 1.00 84.12 85 THR A N 1
ATOM 646 C CA . THR A 1 85 ? -14.858 -16.900 11.080 1.00 84.12 85 THR A CA 1
ATOM 647 C C . THR A 1 85 ? -13.366 -16.634 11.269 1.00 84.12 85 THR A C 1
ATOM 649 O O . THR A 1 85 ? -12.551 -17.240 10.573 1.00 84.12 85 THR A O 1
ATOM 652 N N . ARG A 1 86 ? -12.975 -15.744 12.191 1.00 88.31 86 ARG A N 1
ATOM 653 C CA . ARG A 1 86 ? -11.587 -15.296 12.359 1.00 88.31 86 ARG A CA 1
ATOM 654 C C . ARG A 1 86 ? -11.272 -14.980 13.821 1.00 88.31 86 ARG A C 1
ATOM 656 O O . ARG A 1 86 ? -11.999 -14.247 14.477 1.00 88.31 86 ARG A O 1
ATOM 663 N N . GLY A 1 87 ? -10.125 -15.445 14.317 1.00 88.69 87 GLY A N 1
ATOM 664 C CA . GLY A 1 87 ? -9.624 -15.055 15.642 1.00 88.69 87 GLY A CA 1
ATOM 665 C C . GLY A 1 87 ? -9.301 -13.551 15.762 1.00 88.69 87 GLY A C 1
ATOM 666 O O . GLY A 1 87 ? -9.193 -12.853 14.751 1.00 88.69 87 GLY A O 1
ATOM 667 N N . PRO A 1 88 ? -9.123 -13.020 16.983 1.00 91.19 88 PRO A N 1
ATOM 668 C CA . PRO A 1 88 ? -8.700 -11.633 17.163 1.00 91.19 88 PRO A CA 1
ATOM 669 C C . PRO A 1 88 ? -7.364 -11.369 16.452 1.00 91.19 88 PRO A C 1
ATOM 671 O O . PRO A 1 88 ? -6.478 -12.225 16.438 1.00 91.19 88 PRO A O 1
ATOM 674 N N . ASP A 1 89 ? -7.217 -10.186 15.857 1.00 90.75 89 ASP A N 1
ATOM 675 C CA . ASP A 1 89 ? -6.001 -9.778 15.141 1.00 90.75 89 ASP A CA 1
ATOM 676 C C . ASP A 1 89 ? -5.650 -8.320 15.468 1.00 90.75 89 ASP A C 1
ATOM 678 O O . ASP A 1 89 ? -6.449 -7.566 16.028 1.00 90.75 89 ASP A O 1
ATOM 682 N N . ILE A 1 90 ? -4.432 -7.921 15.124 1.00 90.62 90 ILE A N 1
ATOM 683 C CA . ILE A 1 90 ? -3.935 -6.556 15.258 1.00 90.62 90 ILE A CA 1
ATOM 684 C C . ILE A 1 90 ? -3.506 -6.095 13.873 1.00 90.62 90 ILE A C 1
ATOM 686 O O . ILE A 1 90 ? -2.679 -6.738 13.226 1.00 90.62 90 ILE A O 1
ATOM 690 N N . ILE A 1 91 ? -4.061 -4.973 13.430 1.00 91.44 91 ILE A N 1
ATOM 691 C CA . ILE A 1 91 ? -3.674 -4.300 12.196 1.00 91.44 91 ILE A CA 1
ATOM 692 C C . ILE A 1 91 ? -2.618 -3.251 12.513 1.00 91.44 91 ILE A C 1
ATOM 694 O O . ILE A 1 91 ? -2.813 -2.360 13.343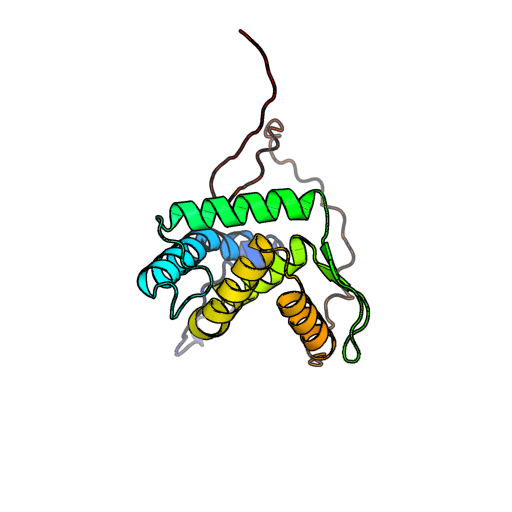 1.00 91.44 91 ILE A O 1
ATOM 698 N N . THR A 1 92 ? -1.489 -3.369 11.832 1.00 90.25 92 THR A N 1
ATOM 699 C CA . THR A 1 92 ? -0.324 -2.501 11.980 1.00 90.25 92 THR A CA 1
ATOM 700 C C . THR A 1 92 ? -0.064 -1.716 10.700 1.00 90.25 92 THR A C 1
ATOM 702 O O . THR A 1 92 ? -0.551 -2.059 9.622 1.00 90.25 92 THR A O 1
ATOM 705 N N . TYR A 1 93 ? 0.777 -0.688 10.804 1.00 90.38 93 TYR A N 1
ATOM 706 C CA . TYR A 1 93 ? 1.316 0.025 9.646 1.00 90.38 93 TYR A CA 1
ATOM 707 C C . TYR A 1 93 ? 1.926 -0.928 8.597 1.00 90.38 93 TYR A C 1
ATOM 709 O O . TYR A 1 93 ? 1.684 -0.786 7.398 1.00 90.38 93 TYR A O 1
ATOM 717 N N . SER A 1 94 ? 2.657 -1.954 9.045 1.00 89.50 94 SER A N 1
ATOM 718 C CA . SER A 1 94 ? 3.287 -2.943 8.165 1.00 89.50 94 SER A CA 1
ATOM 719 C C . SER A 1 94 ? 2.284 -3.800 7.391 1.00 89.50 94 SER A C 1
ATOM 721 O O . SER A 1 94 ? 2.581 -4.188 6.262 1.00 89.50 94 SER A O 1
ATOM 723 N N . ASP A 1 95 ? 1.104 -4.074 7.953 1.00 92.12 95 ASP A N 1
ATOM 724 C CA . ASP A 1 95 ? 0.053 -4.823 7.253 1.00 92.12 95 ASP A CA 1
ATOM 725 C C . ASP A 1 95 ? -0.489 -4.019 6.063 1.00 92.12 95 ASP A C 1
ATOM 727 O O . ASP A 1 95 ? -0.641 -4.555 4.965 1.00 92.12 95 ASP A O 1
ATOM 731 N N . VAL A 1 96 ? -0.695 -2.710 6.246 1.00 93.19 96 VAL A N 1
ATOM 732 C CA . VAL A 1 96 ? -1.136 -1.830 5.153 1.00 93.19 96 VAL A CA 1
ATOM 733 C C . VAL A 1 96 ? -0.046 -1.697 4.091 1.00 93.19 96 VAL A C 1
ATOM 735 O O . VAL A 1 96 ? -0.333 -1.821 2.902 1.00 93.19 96 VAL A O 1
ATOM 738 N N . LEU A 1 97 ? 1.219 -1.521 4.495 1.00 92.12 97 LEU A N 1
ATOM 739 C CA . LEU A 1 97 ? 2.341 -1.498 3.550 1.00 92.12 97 LEU A CA 1
ATOM 740 C C . LEU A 1 97 ? 2.468 -2.798 2.752 1.00 92.12 97 LEU A C 1
ATOM 742 O O . LEU A 1 97 ? 2.808 -2.757 1.570 1.00 92.12 97 LEU A O 1
ATOM 746 N N . ARG A 1 98 ? 2.195 -3.951 3.371 1.00 91.88 98 ARG A N 1
ATOM 747 C CA . ARG A 1 98 ? 2.216 -5.242 2.677 1.00 91.88 98 ARG A CA 1
ATOM 748 C C . ARG A 1 98 ? 1.163 -5.290 1.573 1.00 91.88 98 ARG A C 1
ATOM 750 O O . ARG A 1 98 ? 1.473 -5.730 0.467 1.00 91.88 98 ARG A O 1
ATOM 757 N N . TYR A 1 99 ? -0.037 -4.783 1.847 1.00 94.12 99 TYR A N 1
ATOM 758 C CA . TYR A 1 99 ? -1.097 -4.727 0.845 1.00 94.12 99 TYR A CA 1
ATOM 759 C C . TYR A 1 99 ? -0.823 -3.678 -0.244 1.00 94.12 99 TYR A C 1
ATOM 761 O O . TYR A 1 99 ? -1.053 -3.944 -1.424 1.00 94.12 99 TYR A O 1
ATOM 769 N N . ILE A 1 100 ? -0.237 -2.527 0.110 1.00 94.81 100 ILE A N 1
ATOM 770 C CA . ILE A 1 100 ? 0.253 -1.546 -0.873 1.00 94.81 100 ILE A CA 1
ATOM 771 C C . ILE A 1 100 ? 1.298 -2.181 -1.783 1.00 94.81 100 ILE A C 1
ATOM 773 O O . ILE A 1 100 ? 1.187 -2.047 -2.995 1.00 94.81 100 ILE A O 1
ATOM 777 N N . LYS A 1 101 ? 2.275 -2.916 -1.234 1.00 92.25 101 LYS A N 1
ATOM 778 C CA . LYS A 1 101 ? 3.285 -3.626 -2.032 1.00 92.25 101 LYS A CA 1
ATOM 779 C C . LYS A 1 101 ? 2.619 -4.535 -3.067 1.00 92.25 101 LYS A C 1
ATOM 781 O O . LYS A 1 101 ? 2.976 -4.472 -4.235 1.00 92.25 101 LYS A O 1
ATOM 786 N N . LYS A 1 102 ? 1.650 -5.354 -2.652 1.00 91.50 102 LYS A N 1
ATOM 787 C CA . LYS A 1 102 ? 0.889 -6.224 -3.562 1.00 91.50 102 LYS A CA 1
ATOM 788 C C . LYS A 1 102 ? 0.192 -5.406 -4.655 1.00 91.50 102 LYS A C 1
ATOM 790 O O . LYS A 1 102 ? 0.293 -5.709 -5.839 1.00 91.50 102 LYS A O 1
ATOM 795 N N . SER A 1 103 ? -0.421 -4.302 -4.247 1.00 94.81 103 SER A N 1
ATOM 796 C CA . SER A 1 103 ? -1.180 -3.419 -5.123 1.00 94.81 103 SER A CA 1
ATOM 797 C C . SER A 1 103 ? -0.335 -2.694 -6.162 1.00 94.81 103 SER A C 1
ATOM 799 O O . SER A 1 103 ? -0.753 -2.572 -7.303 1.00 94.81 103 SER A O 1
ATOM 801 N N . VAL A 1 104 ? 0.860 -2.220 -5.813 1.00 94.31 104 VAL A N 1
ATOM 802 C CA . VAL A 1 104 ? 1.723 -1.518 -6.779 1.00 94.31 104 VAL A CA 1
ATOM 803 C C . VAL A 1 104 ? 2.384 -2.461 -7.787 1.00 94.31 104 VAL A C 1
ATOM 805 O O . VAL A 1 104 ? 2.828 -1.992 -8.830 1.00 94.31 104 VAL A O 1
ATOM 808 N N . TYR A 1 105 ? 2.437 -3.765 -7.495 1.00 90.00 105 TYR A N 1
ATOM 809 C CA . TYR A 1 105 ? 2.869 -4.790 -8.451 1.00 90.00 105 TYR A CA 1
ATOM 810 C C . TYR A 1 105 ? 1.758 -5.135 -9.455 1.00 90.00 105 TYR A C 1
ATOM 812 O O . TYR A 1 105 ? 2.029 -5.232 -10.647 1.00 90.00 105 TYR A O 1
ATOM 820 N N . GLU A 1 106 ? 0.511 -5.261 -8.992 1.00 93.31 106 GLU A N 1
ATOM 821 C CA . GLU A 1 106 ? -0.654 -5.630 -9.815 1.00 93.31 106 GLU A CA 1
ATOM 822 C C . GLU A 1 106 ? -1.812 -4.630 -9.604 1.00 93.31 106 GLU A C 1
ATOM 824 O O . GLU A 1 106 ? -2.828 -4.928 -8.966 1.00 93.31 106 GLU A O 1
ATOM 829 N N . PRO A 1 107 ? -1.678 -3.401 -10.135 1.00 92.88 107 PRO A N 1
ATOM 830 C CA . PRO A 1 107 ? -2.581 -2.298 -9.810 1.00 92.88 107 PRO A CA 1
ATOM 831 C C . PRO A 1 107 ? -4.010 -2.510 -10.306 1.00 92.88 107 PRO A C 1
ATOM 833 O O . PRO A 1 107 ? -4.959 -2.094 -9.649 1.00 92.88 107 PRO A O 1
ATOM 836 N N . LEU A 1 108 ? -4.180 -3.173 -11.452 1.00 92.38 108 LEU A N 1
ATOM 837 C CA . LEU A 1 108 ? -5.502 -3.404 -12.039 1.00 92.38 108 LEU A CA 1
ATOM 838 C C . LEU A 1 108 ? -6.363 -4.352 -11.198 1.00 92.38 108 LEU A C 1
ATOM 840 O O . LEU A 1 108 ? -7.584 -4.233 -11.220 1.00 92.38 108 LEU A O 1
ATOM 844 N N . GLU A 1 109 ? -5.733 -5.270 -10.467 1.00 93.75 109 GLU A N 1
ATOM 845 C CA . GLU A 1 109 ? -6.434 -6.254 -9.648 1.00 93.75 109 GLU A CA 1
ATOM 846 C C . GLU A 1 109 ? -6.720 -5.716 -8.243 1.00 93.75 109 GLU A C 1
ATOM 848 O O . GLU A 1 109 ? -7.840 -5.823 -7.745 1.00 93.75 109 GLU A O 1
ATOM 853 N N . TYR A 1 110 ? -5.729 -5.090 -7.603 1.00 94.88 110 TYR A N 1
ATOM 854 C CA . TYR A 1 110 ? -5.816 -4.816 -6.166 1.00 94.88 110 TYR A CA 1
ATOM 855 C C . TYR A 1 110 ? -6.131 -3.366 -5.793 1.00 94.88 110 TYR A C 1
ATOM 857 O O . TYR A 1 110 ? -6.514 -3.124 -4.649 1.00 94.88 110 TYR A O 1
ATOM 865 N N . PHE A 1 111 ? -6.026 -2.391 -6.707 1.00 95.19 111 PHE A N 1
ATOM 866 C CA . PHE A 1 111 ? -6.352 -0.992 -6.381 1.00 95.19 111 PHE A CA 1
ATOM 867 C C . PHE A 1 111 ? -7.781 -0.771 -5.866 1.00 95.19 111 PHE A C 1
ATOM 869 O O . PHE A 1 111 ? -7.923 0.015 -4.927 1.00 95.19 111 PHE A O 1
ATOM 876 N N . PRO A 1 112 ? -8.827 -1.441 -6.391 1.00 94.06 112 PRO A N 1
ATOM 877 C CA . PRO A 1 112 ? -10.175 -1.296 -5.842 1.00 94.06 112 PRO A CA 1
ATOM 878 C C . PRO A 1 112 ? -10.234 -1.683 -4.358 1.00 94.06 112 PRO A C 1
ATOM 880 O O . PRO A 1 112 ? -10.641 -0.884 -3.520 1.00 94.06 112 PRO A O 1
ATOM 883 N N . THR A 1 113 ? -9.696 -2.854 -4.012 1.00 94.56 113 THR A N 1
ATOM 884 C CA . THR A 1 113 ? -9.657 -3.326 -2.619 1.00 94.56 113 THR A CA 1
ATOM 885 C C . THR A 1 113 ? -8.751 -2.452 -1.745 1.00 94.56 113 THR A C 1
ATOM 887 O O . THR A 1 113 ? -9.036 -2.224 -0.570 1.00 94.56 113 THR A O 1
ATOM 890 N N . LEU A 1 114 ? -7.657 -1.921 -2.301 1.00 95.38 114 LEU A N 1
ATOM 891 C CA . LEU A 1 114 ? -6.785 -0.985 -1.592 1.00 95.38 114 LEU A CA 1
ATOM 892 C C . LEU A 1 114 ? -7.537 0.297 -1.202 1.00 95.38 114 LEU A C 1
ATOM 894 O O . LEU A 1 114 ? -7.360 0.793 -0.088 1.00 95.38 114 LEU A O 1
ATOM 898 N N . ALA A 1 115 ? -8.400 0.810 -2.081 1.00 94.88 115 ALA A N 1
ATOM 899 C CA . ALA A 1 115 ? -9.250 1.952 -1.768 1.00 94.88 115 ALA A CA 1
ATOM 900 C C . ALA A 1 115 ? -10.249 1.634 -0.643 1.00 94.88 115 ALA A C 1
ATOM 902 O O . ALA A 1 115 ? -10.394 2.437 0.287 1.00 94.88 115 ALA A O 1
ATOM 903 N N . ASP A 1 116 ? -10.864 0.450 -0.659 1.00 94.75 116 ASP A N 1
ATOM 904 C CA . ASP A 1 116 ? -11.755 0.002 0.420 1.00 94.75 116 ASP A CA 1
ATOM 905 C C . ASP A 1 116 ? -11.017 -0.058 1.763 1.00 94.75 116 ASP A C 1
ATOM 907 O O . ASP A 1 116 ? -11.520 0.424 2.782 1.00 94.75 116 ASP A O 1
ATOM 911 N N . ILE A 1 117 ? -9.780 -0.567 1.765 1.00 95.00 117 ILE A N 1
ATOM 912 C CA . ILE A 1 117 ? -8.919 -0.586 2.954 1.00 95.00 117 ILE A CA 1
ATOM 913 C C . ILE A 1 117 ? -8.644 0.837 3.444 1.00 95.00 117 ILE A C 1
ATOM 915 O O . ILE A 1 117 ? -8.812 1.108 4.632 1.00 95.00 117 ILE A O 1
ATOM 919 N N . PHE A 1 118 ? -8.249 1.764 2.568 1.00 94.44 118 PHE A N 1
ATOM 920 C CA . PHE A 1 118 ? -7.974 3.151 2.965 1.00 94.44 118 PHE A CA 1
ATOM 921 C C . PHE A 1 118 ? -9.205 3.858 3.529 1.00 94.44 118 PHE A C 1
ATOM 923 O O . PHE A 1 118 ? -9.107 4.580 4.522 1.00 94.44 118 PHE A O 1
ATOM 930 N N . THR A 1 119 ? -10.370 3.593 2.946 1.00 94.19 119 THR A N 1
ATOM 931 C CA . THR A 1 119 ? -11.656 4.105 3.432 1.00 94.19 119 THR A CA 1
ATOM 932 C C . THR A 1 119 ? -11.969 3.546 4.813 1.00 94.19 119 THR A C 1
ATOM 934 O O . THR A 1 119 ? -12.297 4.297 5.732 1.00 94.19 119 THR A O 1
ATOM 937 N N . GLY A 1 120 ? -11.794 2.233 4.985 1.00 92.62 120 GLY A N 1
ATOM 938 C CA . GLY A 1 120 ? -11.947 1.563 6.269 1.00 92.62 120 GLY A CA 1
ATOM 939 C C . GLY A 1 120 ? -11.046 2.173 7.337 1.00 92.62 120 GLY A C 1
ATOM 940 O O . GLY A 1 120 ? -11.535 2.523 8.409 1.00 92.62 120 GLY A O 1
ATOM 941 N N . LEU A 1 121 ? -9.767 2.402 7.028 1.00 92.44 121 LEU A N 1
ATOM 942 C CA . LEU A 1 121 ? -8.819 3.034 7.950 1.00 92.44 121 LEU A CA 1
ATOM 943 C C . LEU A 1 121 ? -9.281 4.427 8.391 1.00 92.44 121 LEU A C 1
ATOM 945 O O . LEU A 1 121 ? -9.285 4.697 9.592 1.00 92.44 121 LEU A O 1
ATOM 949 N N . SER A 1 122 ? -9.737 5.270 7.459 1.00 90.56 122 SER A N 1
ATOM 950 C CA . SER A 1 122 ? -10.258 6.607 7.782 1.00 90.56 122 SER A CA 1
ATOM 951 C C . SER A 1 122 ? -11.518 6.567 8.654 1.00 90.56 122 SER A C 1
ATOM 953 O O . SER A 1 122 ? -11.732 7.461 9.470 1.00 90.56 122 SER A O 1
ATOM 955 N N . LEU A 1 123 ? -12.341 5.524 8.520 1.00 90.06 123 LEU A N 1
ATOM 956 C CA . LEU A 1 123 ? -13.548 5.311 9.327 1.00 90.06 123 LEU A CA 1
ATOM 957 C C . LEU A 1 123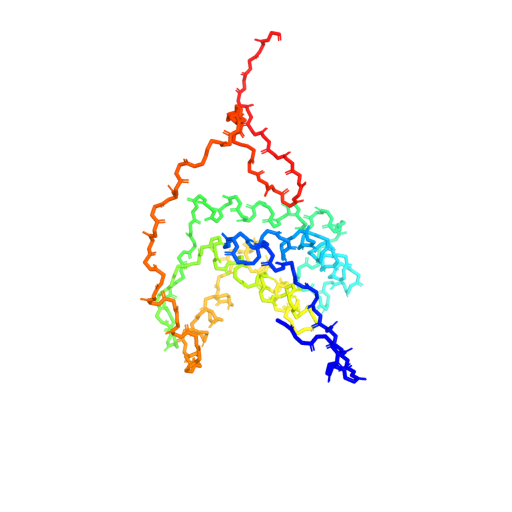 ? -13.293 4.470 10.592 1.00 90.06 123 LEU A C 1
ATOM 959 O O . LEU A 1 123 ? -14.221 4.179 11.345 1.00 90.06 123 LEU A O 1
ATOM 963 N N . GLY A 1 124 ? -12.051 4.037 10.828 1.00 84.25 124 GLY A N 1
ATOM 964 C CA . GLY A 1 124 ? -11.689 3.127 11.915 1.00 84.25 124 GLY A CA 1
ATOM 965 C C . GLY A 1 124 ? -12.179 1.681 11.741 1.00 84.25 124 GLY A C 1
ATOM 966 O O . GLY A 1 124 ? -12.007 0.878 12.663 1.00 84.25 124 GLY A O 1
ATOM 967 N N . ASN A 1 125 ? -12.746 1.330 10.583 1.00 86.81 125 ASN A N 1
ATOM 968 C CA . ASN A 1 125 ? -13.148 -0.026 10.223 1.00 86.81 125 ASN A CA 1
ATOM 969 C C . ASN A 1 125 ? -11.936 -0.839 9.741 1.00 86.81 125 ASN A C 1
ATOM 971 O O . ASN A 1 125 ? -11.258 -0.493 8.777 1.00 86.81 125 ASN A O 1
ATOM 975 N N . ARG A 1 126 ? -11.666 -1.945 10.433 1.00 85.06 126 ARG A N 1
ATOM 976 C CA . ARG A 1 126 ? -10.443 -2.747 10.276 1.00 85.06 126 ARG A CA 1
ATOM 977 C C . ARG A 1 126 ? -10.719 -4.162 9.773 1.00 85.06 126 ARG A C 1
ATOM 979 O O . ARG A 1 126 ? -9.781 -4.937 9.607 1.00 85.06 126 ARG A O 1
ATOM 986 N N . SER A 1 127 ? -11.990 -4.509 9.568 1.00 87.44 127 SER A N 1
ATOM 987 C CA . SER A 1 127 ? -12.413 -5.883 9.297 1.00 87.44 127 SER A CA 1
ATOM 988 C C . SER A 1 127 ? -11.910 -6.370 7.944 1.00 87.44 127 SER A C 1
ATOM 990 O O . SER A 1 127 ? -11.309 -7.431 7.888 1.00 87.44 127 SER A O 1
ATOM 992 N N . VAL A 1 128 ? -12.023 -5.546 6.893 1.00 89.75 128 VAL A N 1
ATOM 993 C CA . VAL A 1 128 ? -11.589 -5.903 5.527 1.00 89.75 128 VAL A CA 1
ATOM 994 C C . VAL A 1 128 ? -10.121 -6.334 5.501 1.00 89.75 128 VAL A C 1
ATOM 996 O O . VAL A 1 128 ? -9.797 -7.426 5.042 1.00 89.75 128 VAL A O 1
ATOM 999 N N . LEU A 1 129 ? -9.223 -5.507 6.048 1.00 91.75 129 LEU A N 1
ATOM 1000 C CA . LEU A 1 129 ? -7.798 -5.833 6.071 1.00 91.75 129 LEU A CA 1
ATOM 1001 C C . LEU A 1 129 ? -7.489 -7.018 6.998 1.00 91.75 129 LEU A C 1
ATOM 1003 O O . LEU A 1 129 ? -6.591 -7.802 6.700 1.00 91.75 129 LEU A O 1
ATOM 1007 N N . ALA A 1 130 ? -8.226 -7.185 8.098 1.00 92.06 130 ALA A N 1
ATOM 1008 C CA . ALA A 1 130 ? -8.059 -8.334 8.985 1.00 92.06 130 ALA A CA 1
ATOM 1009 C C . ALA A 1 130 ? -8.502 -9.650 8.334 1.00 92.06 130 ALA A C 1
ATOM 1011 O O . ALA A 1 130 ? -7.843 -10.675 8.514 1.00 92.06 130 ALA A O 1
ATOM 1012 N N . ASP A 1 131 ? -9.572 -9.620 7.546 1.00 90.69 131 ASP A N 1
ATOM 1013 C CA . ASP A 1 131 ? -10.089 -10.782 6.830 1.00 90.69 131 ASP A CA 1
ATOM 1014 C C . ASP A 1 131 ? -9.139 -11.175 5.693 1.00 90.69 131 ASP A C 1
ATOM 1016 O O . ASP A 1 131 ? -8.777 -12.345 5.582 1.00 90.69 131 ASP A O 1
ATOM 1020 N N .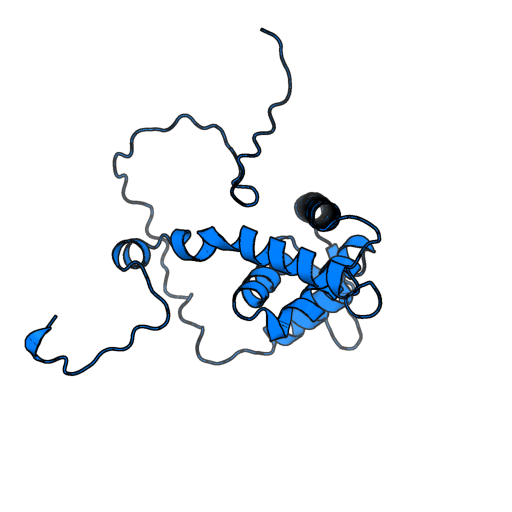 ILE A 1 132 ? -8.614 -10.197 4.942 1.00 90.19 132 ILE A N 1
ATOM 1021 C CA . ILE A 1 132 ? -7.543 -10.414 3.953 1.00 90.19 132 ILE A CA 1
ATOM 1022 C C . ILE A 1 132 ? -6.305 -11.012 4.624 1.00 90.19 132 ILE A C 1
ATOM 1024 O O . ILE A 1 132 ? -5.794 -12.037 4.182 1.00 90.19 132 ILE A O 1
ATOM 1028 N N . LYS A 1 133 ? -5.836 -10.410 5.723 1.00 89.50 133 LYS A N 1
ATOM 1029 C CA . LYS A 1 133 ? -4.667 -10.890 6.472 1.00 89.50 133 LYS A CA 1
ATOM 1030 C C . LYS A 1 133 ? -4.859 -12.323 6.967 1.00 89.50 133 LYS A C 1
ATOM 1032 O O . LYS A 1 133 ? -3.904 -13.095 6.995 1.00 89.50 133 LYS A O 1
ATOM 1037 N N . ASN A 1 134 ? -6.069 -12.696 7.372 1.00 89.06 134 ASN A N 1
ATOM 1038 C CA . ASN A 1 134 ? -6.371 -14.062 7.782 1.00 89.06 134 ASN A CA 1
ATOM 1039 C C . ASN A 1 134 ? -6.435 -15.033 6.600 1.00 89.06 134 ASN A C 1
ATOM 1041 O O . ASN A 1 134 ? -5.836 -16.103 6.683 1.00 89.06 134 ASN A O 1
ATOM 1045 N N . ALA A 1 135 ? -7.070 -14.644 5.495 1.00 85.62 135 ALA A N 1
ATOM 1046 C CA . ALA A 1 135 ? -7.098 -15.442 4.275 1.00 85.62 135 ALA A CA 1
ATOM 1047 C C . ALA A 1 135 ? -5.681 -15.684 3.727 1.00 85.62 135 ALA A C 1
ATOM 1049 O O . ALA A 1 135 ? -5.347 -16.806 3.351 1.00 85.62 135 ALA A O 1
ATOM 1050 N N . GLU A 1 136 ? -4.809 -14.673 3.770 1.00 79.25 136 GLU A N 1
ATOM 1051 C CA . GLU A 1 136 ? -3.418 -14.802 3.325 1.00 79.25 136 GLU A CA 1
ATOM 1052 C C . GLU A 1 136 ? -2.569 -15.690 4.252 1.00 79.25 136 GLU A C 1
ATOM 1054 O O . GLU A 1 136 ? -1.660 -16.381 3.793 1.00 79.25 136 GLU A O 1
ATOM 1059 N N . LYS A 1 137 ? -2.882 -15.740 5.557 1.00 70.62 137 LYS A N 1
ATOM 1060 C CA . LYS A 1 137 ? -2.283 -16.724 6.481 1.00 70.62 137 LYS A CA 1
ATOM 1061 C C . LYS A 1 137 ? -2.687 -18.158 6.123 1.00 70.62 137 LYS A C 1
ATOM 1063 O O . LYS A 1 137 ? -1.923 -19.081 6.391 1.00 70.62 137 LYS A O 1
ATOM 1068 N N . ILE A 1 138 ? -3.879 -18.346 5.552 1.00 58.16 138 ILE A N 1
ATOM 1069 C CA . ILE A 1 138 ? -4.380 -19.654 5.107 1.00 58.16 138 ILE A CA 1
ATOM 1070 C C . ILE A 1 138 ? -3.755 -20.044 3.761 1.00 58.16 138 ILE A C 1
ATOM 1072 O O . ILE A 1 138 ? -3.501 -21.229 3.536 1.00 58.16 138 ILE A O 1
ATOM 1076 N N . SER A 1 139 ? -3.431 -19.080 2.890 1.00 47.41 139 SER A N 1
ATOM 1077 C CA . SER A 1 139 ? -2.684 -19.325 1.652 1.00 47.41 139 SER A CA 1
ATOM 1078 C C . SER A 1 139 ? -1.197 -19.579 1.926 1.00 47.41 139 SER A C 1
ATOM 1080 O O . SER A 1 139 ? -0.323 -18.795 1.561 1.00 47.41 139 SER A O 1
ATOM 1082 N N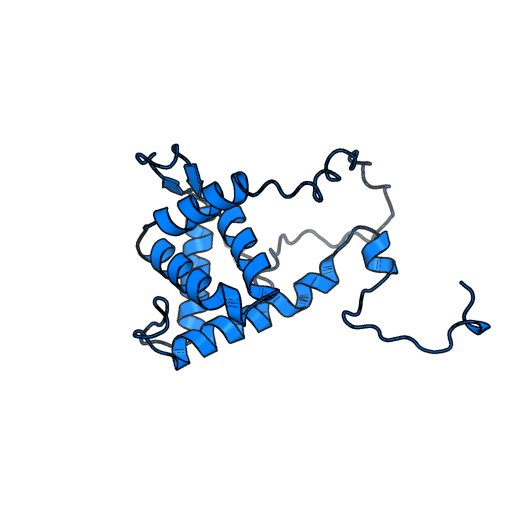 . ILE A 1 140 ? -0.894 -20.713 2.554 1.00 38.31 140 ILE A N 1
ATOM 1083 C CA . ILE A 1 140 ? 0.439 -21.310 2.508 1.00 38.31 140 ILE A CA 1
ATOM 1084 C C . ILE A 1 140 ? 0.572 -21.956 1.125 1.00 38.31 140 ILE A C 1
ATOM 1086 O O . ILE A 1 140 ? 0.272 -23.135 0.939 1.00 38.31 140 ILE A O 1
ATOM 1090 N N . HIS A 1 141 ? 0.996 -21.183 0.125 1.00 41.56 141 HIS A N 1
ATOM 1091 C CA . HIS A 1 141 ? 1.553 -21.788 -1.080 1.00 41.56 141 HIS A CA 1
ATOM 1092 C C . HIS A 1 141 ? 2.926 -22.392 -0.719 1.00 41.56 141 HIS A C 1
ATOM 1094 O O . HIS A 1 141 ? 3.749 -21.679 -0.144 1.00 41.56 141 HIS A O 1
ATOM 1100 N N . PRO A 1 142 ? 3.215 -23.672 -1.037 1.00 36.47 142 PRO A N 1
ATOM 1101 C CA . PRO A 1 142 ? 4.450 -24.357 -0.621 1.00 36.47 142 PRO A CA 1
ATOM 1102 C C . PRO A 1 142 ? 5.782 -23.838 -1.209 1.00 36.47 142 PRO A C 1
ATOM 1104 O O . PRO A 1 142 ? 6.738 -24.605 -1.256 1.00 36.47 142 PRO A O 1
ATOM 1107 N N . ILE A 1 143 ? 5.877 -22.596 -1.698 1.00 39.50 143 ILE A N 1
ATOM 1108 C CA . ILE A 1 143 ? 7.064 -22.105 -2.430 1.00 39.50 143 ILE A CA 1
ATOM 1109 C C . ILE A 1 143 ? 7.838 -20.989 -1.696 1.00 39.50 143 ILE A C 1
ATOM 1111 O O . ILE A 1 143 ? 9.003 -20.784 -2.011 1.00 39.50 143 ILE A O 1
ATOM 1115 N N . ASP A 1 144 ? 7.295 -20.359 -0.648 1.00 37.72 144 ASP A N 1
ATOM 1116 C CA . ASP A 1 144 ? 7.959 -19.220 0.029 1.00 37.72 144 ASP A CA 1
ATOM 1117 C C . ASP A 1 144 ? 8.605 -19.534 1.402 1.00 37.72 144 ASP A C 1
ATOM 1119 O O . ASP A 1 144 ? 8.901 -18.624 2.179 1.00 37.72 144 ASP A O 1
ATOM 1123 N N . ASP A 1 145 ? 8.902 -20.803 1.714 1.00 36.06 145 ASP A N 1
ATOM 1124 C CA . ASP A 1 145 ? 9.659 -21.179 2.930 1.00 36.06 145 ASP A CA 1
ATOM 1125 C C . ASP A 1 145 ? 11.184 -21.267 2.686 1.00 36.06 145 ASP A C 1
ATOM 1127 O O . ASP A 1 145 ? 11.839 -22.236 3.067 1.00 36.06 145 ASP A O 1
ATOM 1131 N N . ASP A 1 146 ? 11.774 -20.239 2.057 1.00 40.62 146 ASP A N 1
ATOM 1132 C CA . ASP A 1 146 ? 13.240 -20.025 2.047 1.00 40.62 146 ASP A CA 1
ATOM 1133 C C . ASP A 1 146 ? 13.667 -18.781 2.853 1.00 40.62 146 ASP A C 1
ATOM 1135 O O . ASP A 1 146 ? 14.785 -18.283 2.758 1.00 40.62 146 ASP A O 1
ATOM 1139 N N . GLN A 1 147 ? 12.792 -18.270 3.725 1.00 46.34 147 GLN A N 1
ATOM 1140 C CA . GLN A 1 147 ? 13.166 -17.225 4.692 1.00 46.34 147 GLN A CA 1
ATOM 1141 C C . GLN A 1 147 ? 13.844 -17.801 5.950 1.00 46.34 147 GLN A C 1
ATOM 1143 O O . GLN A 1 147 ? 14.390 -17.054 6.760 1.00 46.34 147 GLN A O 1
ATOM 1148 N N . ARG A 1 148 ? 13.894 -19.133 6.112 1.00 36.47 148 ARG A N 1
ATOM 1149 C CA . ARG A 1 148 ? 14.548 -19.791 7.260 1.00 36.47 148 ARG A CA 1
ATOM 1150 C C . ARG A 1 148 ? 16.070 -19.956 7.136 1.00 36.47 148 ARG A C 1
ATOM 1152 O O . ARG A 1 148 ? 16.682 -20.508 8.050 1.00 36.47 148 ARG A O 1
ATOM 1159 N N . LYS A 1 149 ? 16.701 -19.464 6.059 1.00 30.38 149 LYS A N 1
ATOM 1160 C CA . LYS A 1 149 ? 18.165 -19.543 5.848 1.00 30.38 149 LYS A CA 1
ATOM 1161 C C . LYS A 1 149 ? 18.907 -18.209 5.764 1.00 30.38 149 LYS A C 1
ATOM 1163 O O . LYS A 1 149 ? 20.130 -18.219 5.615 1.00 30.38 149 LYS A O 1
ATOM 1168 N N . LEU A 1 150 ? 18.243 -17.071 5.969 1.00 40.31 150 LEU A N 1
ATOM 1169 C CA . LEU A 1 150 ? 18.947 -15.806 6.190 1.00 40.31 150 LEU A CA 1
ATOM 1170 C C . LEU A 1 150 ? 19.442 -15.746 7.639 1.00 40.31 150 LEU A C 1
ATOM 1172 O O . LEU A 1 150 ? 18.886 -15.071 8.500 1.00 40.31 150 LEU A O 1
ATOM 1176 N N . THR A 1 151 ? 20.518 -16.485 7.914 1.00 32.09 151 THR A N 1
ATOM 1177 C CA . THR A 1 151 ? 21.368 -16.168 9.062 1.00 32.09 151 THR A CA 1
ATOM 1178 C C . THR A 1 151 ? 21.840 -14.729 8.889 1.00 32.09 151 THR A C 1
ATOM 1180 O O . THR A 1 151 ? 22.520 -14.397 7.920 1.00 32.09 151 THR A O 1
ATOM 1183 N N . PHE A 1 152 ? 21.418 -13.869 9.813 1.00 34.62 152 PHE A N 1
ATOM 1184 C CA . PHE A 1 152 ? 21.836 -12.480 9.926 1.00 34.62 152 PHE A CA 1
ATOM 1185 C C . PHE A 1 152 ? 23.364 -12.455 10.052 1.00 34.62 152 PHE A C 1
ATOM 1187 O O . PHE A 1 152 ? 23.916 -12.632 11.139 1.00 34.62 152 PHE A O 1
ATOM 1194 N N . ARG A 1 153 ? 24.077 -12.315 8.930 1.00 32.06 153 ARG A N 1
ATOM 1195 C CA . ARG A 1 153 ? 25.502 -11.999 8.973 1.00 32.06 153 ARG A CA 1
ATOM 1196 C C . ARG A 1 153 ? 25.588 -10.534 9.390 1.00 32.06 153 ARG A C 1
ATOM 1198 O O . ARG A 1 153 ? 24.998 -9.699 8.703 1.00 32.06 153 ARG A O 1
ATOM 1205 N N . PRO A 1 154 ? 26.262 -10.199 10.503 1.00 31.97 154 PRO A N 1
ATOM 1206 C CA . PRO A 1 154 ? 26.453 -8.803 10.857 1.00 31.97 154 PRO A CA 1
ATOM 1207 C C . PRO A 1 154 ? 27.165 -8.088 9.697 1.00 31.97 154 PRO A C 1
ATOM 1209 O O . PRO A 1 154 ? 28.008 -8.706 9.034 1.00 31.97 154 PRO A O 1
ATOM 1212 N N . PRO A 1 155 ? 26.828 -6.816 9.425 1.00 42.38 155 PRO A N 1
ATOM 1213 C CA . PRO A 1 155 ? 27.434 -6.073 8.334 1.00 42.38 155 PRO A CA 1
ATOM 1214 C C . PRO A 1 155 ? 28.953 -6.049 8.512 1.00 42.38 155 PRO A C 1
ATOM 1216 O O . PRO A 1 155 ? 29.470 -5.693 9.576 1.00 42.38 155 PRO A O 1
ATOM 1219 N N . ILE A 1 156 ? 29.675 -6.451 7.464 1.00 44.34 156 ILE A N 1
ATOM 1220 C CA . ILE A 1 156 ? 31.116 -6.228 7.376 1.00 44.34 156 ILE A CA 1
ATOM 1221 C C . ILE A 1 156 ? 31.303 -4.713 7.438 1.00 44.34 156 ILE A C 1
ATOM 1223 O O . ILE A 1 156 ? 30.697 -3.979 6.661 1.00 44.34 156 ILE A O 1
ATOM 1227 N N . ARG A 1 157 ? 32.108 -4.258 8.402 1.00 33.78 157 ARG A N 1
ATOM 1228 C CA . ARG A 1 157 ? 32.465 -2.853 8.616 1.00 33.78 157 ARG A CA 1
ATOM 1229 C C . ARG A 1 157 ? 33.270 -2.359 7.404 1.00 33.78 157 ARG A C 1
ATOM 1231 O O . ARG A 1 157 ? 34.494 -2.399 7.402 1.00 33.78 157 ARG A O 1
ATOM 1238 N N . GLY A 1 158 ? 32.573 -1.987 6.336 1.00 37.69 158 GLY A N 1
ATOM 1239 C CA . GLY A 1 158 ? 33.126 -1.251 5.209 1.00 37.69 158 GLY A CA 1
ATOM 1240 C C . GLY A 1 158 ? 33.109 0.232 5.547 1.00 37.69 158 GLY A C 1
ATOM 1241 O O . GLY A 1 158 ? 32.069 0.755 5.942 1.00 37.69 158 GLY A O 1
ATOM 1242 N N . ASN A 1 159 ? 34.260 0.893 5.429 1.00 37.56 159 ASN A N 1
ATOM 1243 C CA . ASN A 1 159 ? 34.394 2.338 5.590 1.00 37.56 159 ASN A CA 1
ATOM 1244 C C . ASN A 1 159 ? 33.572 3.061 4.509 1.00 37.56 159 ASN A C 1
ATOM 1246 O O . ASN A 1 159 ? 34.087 3.372 3.436 1.00 37.56 159 ASN A O 1
ATOM 1250 N N . HIS A 1 160 ? 32.299 3.326 4.788 1.00 43.75 160 HIS A N 1
ATOM 1251 C CA . HIS A 1 160 ? 31.546 4.365 4.100 1.00 43.75 160 HIS A CA 1
ATOM 1252 C C . HIS A 1 160 ? 31.783 5.694 4.829 1.00 43.75 160 HIS A C 1
ATOM 1254 O O . HIS A 1 160 ? 31.824 5.695 6.061 1.00 43.75 160 HIS A O 1
ATOM 1260 N N . PRO A 1 161 ? 31.965 6.816 4.109 1.00 33.22 161 PRO A N 1
ATOM 1261 C CA . PRO A 1 161 ? 32.082 8.121 4.742 1.00 33.22 161 PRO A CA 1
ATOM 1262 C C . PRO A 1 161 ? 30.817 8.394 5.561 1.00 33.22 161 PRO A C 1
ATOM 1264 O O . PRO A 1 161 ? 29.701 8.296 5.048 1.00 33.22 161 PRO A O 1
ATOM 1267 N N . GLU A 1 162 ? 31.013 8.681 6.847 1.00 32.66 162 GLU A N 1
ATOM 1268 C CA . GLU A 1 162 ? 29.964 9.041 7.795 1.00 32.66 162 GLU A CA 1
ATOM 1269 C C . GLU A 1 162 ? 29.189 10.246 7.255 1.00 32.66 162 GLU A C 1
ATOM 1271 O O . GLU A 1 162 ? 29.700 11.365 7.199 1.00 32.66 162 GLU A O 1
ATOM 1276 N N . VAL A 1 163 ? 27.948 10.015 6.829 1.00 38.12 163 VAL A N 1
ATOM 1277 C CA . VAL A 1 163 ? 27.000 11.096 6.564 1.00 38.12 163 VAL A CA 1
ATOM 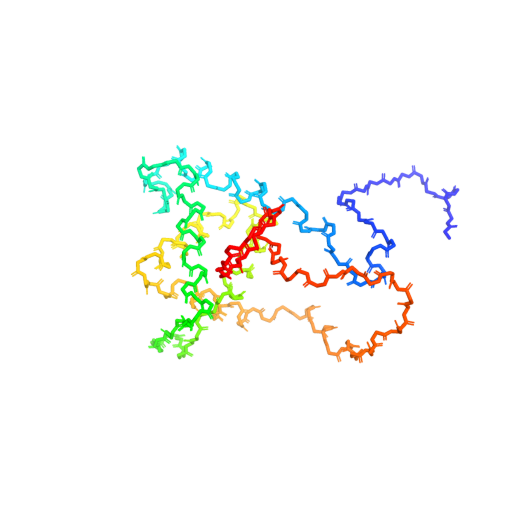1278 C C . VAL A 1 163 ? 26.398 11.466 7.922 1.00 38.12 163 VAL A C 1
ATOM 1280 O O . VAL A 1 163 ? 25.814 10.585 8.562 1.00 38.12 163 VAL A O 1
ATOM 1283 N N . PRO A 1 164 ? 26.552 12.710 8.415 1.00 30.33 164 PRO A N 1
ATOM 1284 C CA . PRO A 1 164 ? 26.030 13.107 9.716 1.00 30.33 164 PRO A CA 1
ATOM 1285 C C . PRO A 1 164 ? 24.532 12.817 9.801 1.00 30.33 164 PRO A C 1
ATOM 1287 O O . PRO A 1 164 ? 23.761 13.198 8.919 1.00 30.33 164 PRO A O 1
ATOM 1290 N N . GLY A 1 165 ? 24.145 12.104 10.859 1.00 32.28 165 GLY A N 1
ATOM 1291 C CA . GLY A 1 165 ? 22.793 11.617 11.088 1.00 32.28 165 GLY A CA 1
ATOM 1292 C C . GLY A 1 165 ? 21.783 12.746 11.243 1.00 32.28 165 GLY A C 1
ATOM 1293 O O . GLY A 1 165 ? 21.505 13.197 12.349 1.00 32.28 165 GLY A O 1
ATOM 1294 N N . ILE A 1 166 ? 21.172 13.135 10.130 1.00 31.53 166 ILE A N 1
ATOM 1295 C CA . ILE A 1 166 ? 19.797 13.609 10.126 1.00 31.53 166 ILE A CA 1
ATOM 1296 C C . ILE A 1 166 ? 18.954 12.361 9.871 1.00 31.53 166 ILE A C 1
ATOM 1298 O O . ILE A 1 166 ? 19.022 11.772 8.792 1.00 31.53 166 ILE A O 1
ATOM 1302 N N . TYR A 1 167 ? 18.170 11.930 10.858 1.00 30.08 167 TYR A N 1
ATOM 1303 C CA . TYR A 1 167 ? 17.141 10.912 10.643 1.00 30.08 167 TYR A CA 1
ATOM 1304 C C . TYR A 1 167 ? 16.017 11.520 9.786 1.00 30.08 167 TYR A C 1
ATOM 1306 O O . TYR A 1 167 ? 14.943 11.844 10.283 1.00 30.08 167 TYR A O 1
ATOM 1314 N N . CYS A 1 168 ? 16.259 11.717 8.490 1.00 29.73 168 CYS A N 1
ATOM 1315 C CA . CYS A 1 168 ? 15.192 11.999 7.539 1.00 29.73 168 CYS A CA 1
ATOM 1316 C C . CYS A 1 168 ? 14.610 10.650 7.113 1.00 29.73 168 CYS A C 1
ATOM 1318 O O . CYS A 1 168 ? 15.188 9.928 6.297 1.00 29.73 168 CYS A O 1
ATOM 1320 N N . LEU A 1 169 ? 13.453 10.306 7.676 1.00 36.00 169 LEU A N 1
ATOM 1321 C CA . LEU A 1 169 ? 12.627 9.229 7.142 1.00 36.00 169 LEU A CA 1
ATOM 1322 C C . LEU A 1 169 ? 12.332 9.556 5.671 1.00 36.00 169 LEU A C 1
ATOM 1324 O O . LEU A 1 169 ? 11.862 10.648 5.343 1.00 36.00 169 LEU A O 1
ATOM 1328 N N . HIS A 1 170 ? 12.652 8.627 4.771 1.00 37.91 170 HIS A N 1
ATOM 1329 C CA . HIS A 1 170 ? 12.287 8.741 3.363 1.00 37.91 170 HIS A CA 1
ATOM 1330 C C . HIS A 1 170 ? 10.773 8.536 3.236 1.00 37.91 170 HIS A C 1
ATOM 1332 O O . HIS A 1 170 ? 10.277 7.414 3.183 1.00 37.91 170 HIS A O 1
ATOM 1338 N N . ARG A 1 171 ? 10.039 9.652 3.243 1.00 45.59 171 ARG A N 1
ATOM 1339 C CA . ARG A 1 171 ? 8.585 9.734 3.088 1.00 45.59 171 ARG A CA 1
ATOM 1340 C C . ARG A 1 171 ? 8.275 9.907 1.608 1.00 45.59 171 ARG A C 1
ATOM 1342 O O . ARG A 1 171 ? 8.499 10.990 1.087 1.00 45.59 171 ARG A O 1
ATOM 1349 N N . TRP A 1 172 ? 7.791 8.871 0.921 1.00 48.50 172 TRP A N 1
ATOM 1350 C CA . TRP A 1 172 ? 7.365 8.971 -0.490 1.00 48.50 172 TRP A CA 1
ATOM 1351 C C . TRP A 1 172 ? 8.380 9.712 -1.393 1.00 48.50 172 TRP A C 1
ATOM 1353 O O . TRP A 1 172 ? 8.025 10.634 -2.122 1.00 48.50 172 TRP A O 1
ATOM 1363 N N . GLY A 1 173 ? 9.678 9.413 -1.251 1.00 37.50 173 GLY A N 1
ATOM 1364 C CA . GLY A 1 173 ? 10.747 10.083 -2.011 1.00 37.50 173 GLY A CA 1
ATOM 1365 C C . GLY A 1 173 ? 11.025 11.554 -1.647 1.00 37.50 173 GLY A C 1
ATOM 1366 O O . GLY A 1 173 ? 11.903 12.169 -2.249 1.00 37.50 173 GLY A O 1
ATOM 1367 N N . ARG A 1 174 ? 10.337 12.133 -0.655 1.00 32.72 174 ARG A N 1
ATOM 1368 C CA . ARG A 1 174 ? 10.618 13.465 -0.105 1.00 32.72 174 ARG A CA 1
ATOM 1369 C C . ARG A 1 174 ? 11.285 13.346 1.271 1.00 32.72 174 ARG A C 1
ATOM 1371 O O . ARG A 1 174 ? 10.813 12.585 2.120 1.00 32.72 174 ARG A O 1
ATOM 1378 N N . PRO A 1 175 ? 12.355 14.110 1.545 1.00 33.22 175 PRO A N 1
ATOM 1379 C CA . PRO A 1 175 ? 12.878 14.210 2.899 1.00 33.22 175 PRO A CA 1
ATOM 1380 C C . PRO A 1 175 ? 11.841 14.922 3.782 1.00 33.22 175 PRO A C 1
ATOM 1382 O O . PRO A 1 175 ? 11.513 16.085 3.552 1.00 33.22 175 PRO A O 1
ATOM 1385 N N . PHE A 1 176 ? 11.305 14.219 4.782 1.00 35.81 176 PHE A N 1
ATOM 1386 C CA . PHE A 1 176 ? 10.555 14.828 5.878 1.00 35.81 176 PHE A CA 1
ATOM 1387 C C . PHE A 1 176 ? 11.442 14.783 7.117 1.00 35.81 176 PHE A C 1
ATOM 1389 O O . PHE A 1 176 ? 11.702 13.713 7.665 1.00 35.81 176 PHE A O 1
ATOM 1396 N N . CYS A 1 177 ? 11.949 15.941 7.524 1.00 36.97 177 CYS A N 1
ATOM 1397 C CA . CYS A 1 177 ? 12.804 16.065 8.694 1.00 36.97 177 CYS A CA 1
ATOM 1398 C C . CYS A 1 177 ? 12.005 16.891 9.719 1.00 36.97 177 CYS A C 1
ATOM 1400 O O . CYS A 1 177 ? 11.790 18.087 9.535 1.00 36.97 177 CYS A O 1
ATOM 1402 N N . SER A 1 178 ? 11.472 16.223 10.747 1.00 32.16 178 SER A N 1
ATOM 1403 C CA . SER A 1 178 ? 10.773 16.879 11.856 1.00 32.16 178 SER A CA 1
ATOM 1404 C C . SER A 1 178 ? 11.811 17.284 12.896 1.00 32.16 178 SER A C 1
ATOM 1406 O O . SER A 1 178 ? 12.292 16.436 13.642 1.00 32.16 178 SER A O 1
ATOM 1408 N N . GLY A 1 179 ? 12.184 18.562 12.911 1.00 32.09 179 GLY A N 1
ATOM 1409 C CA . GLY A 1 179 ? 12.990 19.162 13.970 1.00 32.09 179 GLY A CA 1
ATOM 1410 C C . GLY A 1 179 ? 12.117 20.064 14.834 1.00 32.09 179 GLY A C 1
ATOM 1411 O O . GLY A 1 179 ? 11.600 21.070 14.353 1.00 32.09 179 GLY A O 1
ATOM 1412 N N . GLU A 1 180 ? 11.938 19.689 16.098 1.00 32.94 180 GLU A N 1
ATOM 1413 C CA . GLU A 1 180 ? 11.455 20.586 17.143 1.00 32.94 180 GLU A CA 1
ATOM 1414 C C . GLU A 1 180 ? 12.467 21.727 17.347 1.00 32.94 180 GLU A C 1
ATOM 1416 O O . GLU A 1 180 ? 13.630 21.465 17.619 1.00 32.94 180 GLU A O 1
ATOM 1421 N N . GLY A 1 181 ? 11.996 22.975 17.251 1.00 30.88 181 GLY A N 1
ATOM 1422 C CA . GLY A 1 181 ? 12.465 24.117 18.045 1.00 30.88 181 GLY A CA 1
ATOM 1423 C C . GLY A 1 181 ? 13.870 24.695 17.806 1.00 30.88 181 GLY A C 1
ATOM 1424 O O . GLY A 1 181 ? 14.884 24.032 17.975 1.00 30.88 181 GLY A O 1
ATOM 1425 N N . GLY A 1 182 ? 13.913 26.020 17.632 1.00 26.94 182 GLY A N 1
ATOM 1426 C CA . GLY A 1 182 ? 14.985 26.836 18.214 1.00 26.94 182 GLY A CA 1
ATOM 1427 C C . GLY A 1 182 ? 15.766 27.715 17.243 1.00 26.94 182 GLY A C 1
ATOM 1428 O O . GLY A 1 182 ? 16.604 27.234 16.496 1.00 26.94 182 GLY A O 1
ATOM 1429 N N . LEU A 1 183 ? 15.480 29.017 17.331 1.00 30.12 183 LEU A N 1
ATOM 1430 C CA . LEU A 1 183 ? 16.385 30.159 17.138 1.00 30.12 183 LEU A CA 1
ATOM 1431 C C . LEU A 1 183 ? 17.876 29.799 16.969 1.00 30.12 183 LEU A C 1
ATOM 1433 O O . LEU A 1 183 ? 18.472 29.271 17.905 1.00 30.12 183 LEU A O 1
ATOM 1437 N N . PHE A 1 184 ? 18.473 30.161 15.833 1.00 34.09 184 PHE A N 1
ATOM 1438 C CA . PHE A 1 184 ? 19.427 31.270 15.657 1.00 34.09 184 PHE A CA 1
ATOM 1439 C C . PHE A 1 184 ? 19.700 31.476 14.162 1.00 34.09 184 PHE A C 1
ATOM 1441 O O . PHE A 1 184 ? 19.730 30.468 13.423 1.00 34.09 184 PHE A O 1
#

Radius of gyration: 20.65 Å; chains: 1; bounding box: 54×56×48 Å

Organism: NCBI:txid1324776

pLDDT: mean 76.29, std 23.85, range [26.94, 95.38]